Protein AF-A0A2P2JL37-F1 (afdb_monomer)

Secondary structure (DSSP, 8-state):
----PPPSEEE-SSEEEEESS--SS--SS--EEEEEETT-SS-EEEE---HHHHHHHHHHTTPEEEEEEEHHHHHHHHHHHHHHHHHHH-TTSB-TTSPBPHHHHHHHTT-EEEEEEPPPTTS---S---------------SSS---------------------------SSPPP-GGGSPPPP-

pLDDT: mean 73.96, std 23.88, range [26.61, 97.88]

InterPro domains:
  IPR004971 mRNA (guanine-N(7))-methyltransferase domain [PF03291] (13-118)
  IPR004971 mRNA (guanine-N(7))-methyltransferase domain [PS51562] (1-119)
  IPR029063 S-adenosyl-L-methionine-dependent methyltransferase superfamily [G3DSA:3.40.50.150] (4-119)
  IPR029063 S-adenosyl-L-methionine-dependent methyltransferase superfamily [SSF53335] (11-119)
  IPR039753 mRNA cap guanine-N7 methyltransferase [PTHR12189] (10-119)

Solvent-accessible surface area (backbone atoms only — not comparable to full-atom values): 12602 Å² total; per-residue (Å²): 132,84,78,68,62,50,76,42,61,51,77,59,89,57,33,36,39,36,40,86,66,78,42,74,65,87,62,79,63,85,41,50,33,34,45,28,46,68,87,51,95,61,66,44,82,44,70,59,81,42,63,74,58,50,54,53,52,38,43,75,72,60,28,43,84,73,48,73,46,48,39,49,59,54,41,69,78,41,40,82,82,42,37,75,56,51,73,68,72,48,90,82,43,46,44,101,85,64,44,66,31,71,66,49,46,58,61,37,56,78,41,60,50,72,44,68,42,73,69,60,89,82,59,70,75,78,92,77,67,79,75,76,75,84,73,81,75,85,69,91,84,70,89,84,72,76,90,82,86,80,90,82,89,85,87,89,88,82,89,88,86,82,82,91,84,80,95,75,78,99,65,70,95,70,69,86,68,67,76,92,75,58,78,80,78,83,131

Radius of gyration: 31.45 Å; Cα contacts (8 Å, |Δi|>4): 155; chains: 1; bounding box: 83×56×82 Å

Organism: Rhizophora mucronata (NCBI:txid61149)

Nearest PDB structures (foldseek):
  3bgv-assembly4_D  TM=8.287E-01  e=3.006E-05  Homo sapiens
  3bgv-assembly2_B  TM=8.044E-01  e=4.061E-05  Homo sapiens
  3bgv-assembly3_C  TM=8.211E-01  e=6.571E-05  Homo sapiens
  1ri1-assembly1_A  TM=7.469E-01  e=6.365E-03  Encephalitozoon cuniculi
  2c7s-assembly1_A  TM=5.473E-01  e=1.269E+00  Homo sapiens

Mean predicted aligned error: 17.56 Å

Foldseek 3Di:
DPQCWDPQWDDDLFKIKGWPDTDSDDDQWDGWIWIGTPPDPDTDIDIDHDVVVVCVVCVVVQWAWDDKAQQLRVCVVCQVVCQVVQVVVDPQQADPVSHGDPSNSVVSRVDIDTDIHRDDPPPPPPPPDDPPPPPPPPDDPPPPDDPDDDDDDDDDDDDDDDDDDDDDDDDDPDDDDDPVPDDDDDD

Sequence (187 aa):
MKLNIVPNCIRSESYMITFEVEEEKFPLFGKKYQLKFAHDISAETHCLVHFPSLIRLAREAGLEYVEIQNLTEFYDDNRTHFLGMLMNAGPNLVDAKGRLVPRSYDVLGLYSTFIFQKPDPDIAPPLATPLLQDETYNYDEREWLETGWREDEMNIPAEPPLGLGKISEQKGILGPGPAD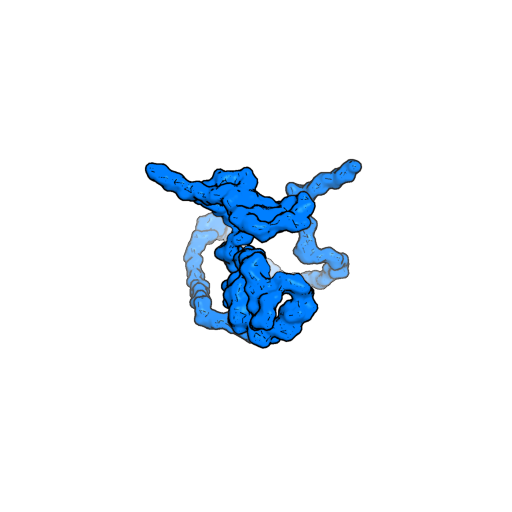LRFSEAL

Structure (mmCIF, N/CA/C/O backbone):
data_AF-A0A2P2JL37-F1
#
_entry.id   AF-A0A2P2JL37-F1
#
loop_
_atom_site.group_PDB
_atom_site.id
_atom_site.type_symbol
_atom_site.label_atom_id
_atom_site.label_alt_id
_atom_site.label_comp_id
_atom_site.label_asym_id
_atom_site.label_entity_id
_atom_site.label_seq_id
_atom_site.pdbx_PDB_ins_code
_atom_site.Cartn_x
_atom_site.Cartn_y
_atom_site.Cartn_z
_atom_site.occupancy
_atom_site.B_iso_or_equiv
_atom_site.auth_seq_id
_atom_site.auth_comp_id
_atom_site.auth_asym_id
_atom_site.auth_atom_id
_atom_site.pdbx_PDB_model_num
ATOM 1 N N . MET A 1 1 ? 25.269 -1.731 25.027 1.00 42.34 1 MET A N 1
ATOM 2 C CA . MET A 1 1 ? 23.969 -1.990 24.371 1.00 42.34 1 MET A CA 1
ATOM 3 C C . MET A 1 1 ? 24.000 -1.326 23.009 1.00 42.34 1 MET A C 1
ATOM 5 O O . MET A 1 1 ? 24.369 -0.162 22.946 1.00 42.34 1 MET A O 1
ATOM 9 N N . LYS A 1 2 ? 23.703 -2.055 21.930 1.00 48.75 2 LYS A N 1
ATOM 10 C CA . LYS A 1 2 ? 23.483 -1.445 20.613 1.00 48.75 2 LYS A CA 1
ATOM 11 C C . LYS A 1 2 ? 22.080 -0.836 20.661 1.00 48.75 2 LYS A C 1
ATOM 13 O O . LYS A 1 2 ? 21.134 -1.580 20.888 1.00 48.75 2 LYS A O 1
ATOM 18 N N . LEU A 1 3 ? 21.966 0.486 20.552 1.00 54.12 3 LEU A N 1
ATOM 19 C CA . LEU A 1 3 ? 20.668 1.140 20.388 1.00 54.12 3 LEU A CA 1
ATOM 20 C C . LEU A 1 3 ? 20.076 0.643 19.063 1.00 54.12 3 LEU A C 1
ATOM 22 O O . LEU A 1 3 ? 20.762 0.671 18.038 1.00 54.12 3 LEU A O 1
ATOM 26 N N . ASN A 1 4 ? 18.844 0.137 19.091 1.00 58.28 4 ASN A N 1
ATOM 27 C CA . ASN A 1 4 ? 18.125 -0.310 17.897 1.00 58.28 4 ASN A CA 1
ATOM 28 C C . ASN A 1 4 ? 17.585 0.922 17.160 1.00 58.28 4 ASN A C 1
ATOM 30 O O . ASN A 1 4 ? 16.391 1.194 17.173 1.00 58.28 4 ASN A O 1
ATOM 34 N N . ILE A 1 5 ? 18.489 1.711 16.582 1.00 64.25 5 ILE A N 1
ATOM 35 C CA . ILE A 1 5 ? 18.140 2.913 15.826 1.00 64.25 5 ILE A CA 1
ATOM 36 C C . ILE A 1 5 ? 17.521 2.466 14.505 1.00 64.25 5 ILE A C 1
ATOM 38 O O . ILE A 1 5 ? 18.110 1.662 13.775 1.00 64.25 5 ILE A O 1
ATOM 42 N N . VAL A 1 6 ? 16.325 2.969 14.204 1.00 63.28 6 VAL A N 1
ATOM 43 C CA . VAL A 1 6 ? 15.685 2.707 12.916 1.00 63.28 6 VAL A CA 1
ATOM 44 C C . VAL A 1 6 ? 16.472 3.452 11.834 1.00 63.28 6 VAL A C 1
ATOM 46 O O . VAL A 1 6 ? 16.719 4.648 12.005 1.00 63.28 6 VAL A O 1
ATOM 49 N N . PRO A 1 7 ? 16.886 2.793 10.733 1.00 70.88 7 PRO A N 1
ATOM 50 C CA . PRO A 1 7 ? 17.605 3.474 9.666 1.00 70.88 7 PRO A CA 1
ATOM 51 C C . PRO A 1 7 ? 16.780 4.657 9.152 1.00 70.88 7 PRO A C 1
ATOM 53 O O . PRO A 1 7 ? 15.623 4.513 8.758 1.00 70.88 7 PRO A O 1
ATOM 56 N N . ASN A 1 8 ? 17.398 5.836 9.158 1.00 84.06 8 ASN A N 1
ATOM 57 C CA . ASN A 1 8 ? 16.807 7.083 8.675 1.00 84.06 8 ASN A CA 1
ATOM 58 C C . ASN A 1 8 ? 16.521 7.090 7.172 1.00 84.06 8 ASN A C 1
ATOM 60 O O . ASN A 1 8 ? 15.794 7.957 6.695 1.00 84.06 8 ASN A O 1
ATOM 64 N N . CYS A 1 9 ? 17.095 6.151 6.426 1.00 87.75 9 CYS A N 1
ATOM 65 C CA . CYS A 1 9 ? 16.958 6.062 4.989 1.00 87.75 9 CYS A CA 1
ATOM 66 C C . CYS A 1 9 ? 16.825 4.604 4.553 1.00 87.75 9 CYS A C 1
ATOM 68 O O . CYS A 1 9 ? 17.643 3.754 4.911 1.00 87.75 9 CYS A O 1
ATOM 70 N N . ILE A 1 10 ? 15.806 4.334 3.743 1.00 91.00 10 ILE A N 1
ATOM 71 C CA . ILE A 1 10 ? 15.624 3.076 3.023 1.00 91.00 10 ILE A CA 1
ATOM 72 C C . ILE A 1 10 ? 15.805 3.392 1.545 1.00 91.00 10 ILE A C 1
ATOM 74 O O . ILE A 1 10 ? 15.124 4.259 0.995 1.00 91.00 10 ILE A O 1
ATOM 78 N N . ARG A 1 11 ? 16.732 2.691 0.895 1.00 92.12 11 ARG A N 1
ATOM 79 C CA . ARG A 1 11 ? 17.083 2.935 -0.502 1.00 92.12 11 ARG A CA 1
ATOM 80 C C . ARG A 1 11 ? 16.926 1.668 -1.324 1.00 92.12 11 ARG A C 1
ATOM 82 O O . ARG A 1 11 ? 17.508 0.642 -0.985 1.00 92.12 11 ARG A O 1
ATOM 89 N N . SER A 1 12 ? 16.207 1.799 -2.429 1.00 92.25 12 SER A N 1
ATOM 90 C CA . SER A 1 12 ? 16.139 0.825 -3.513 1.00 92.25 12 SER A CA 1
ATOM 91 C C . SER A 1 12 ? 16.622 1.475 -4.820 1.00 92.25 12 SER A C 1
ATOM 93 O O . SER A 1 12 ? 16.935 2.669 -4.872 1.00 92.25 12 SER A O 1
ATOM 95 N N . GLU A 1 13 ? 16.692 0.693 -5.892 1.00 91.94 13 GLU A N 1
ATOM 96 C CA . GLU A 1 13 ? 16.855 1.202 -7.257 1.00 91.94 13 GLU A CA 1
ATOM 97 C C . GLU A 1 13 ? 15.628 2.005 -7.711 1.00 91.94 13 GLU A C 1
ATOM 99 O O . GLU A 1 13 ? 15.739 2.920 -8.526 1.00 91.94 13 GLU A O 1
ATOM 104 N N . SER A 1 14 ? 14.448 1.668 -7.182 1.00 93.19 14 SER A N 1
ATOM 105 C CA . SER A 1 14 ? 13.171 2.246 -7.607 1.00 93.19 14 SER A CA 1
ATOM 106 C C . SER A 1 14 ? 12.800 3.523 -6.864 1.00 93.19 14 SER A C 1
ATOM 108 O O . SER A 1 14 ? 12.122 4.379 -7.436 1.00 93.19 14 SER A O 1
ATOM 110 N N . TYR A 1 15 ? 13.214 3.647 -5.603 1.00 95.56 15 TYR A N 1
ATOM 111 C CA . TYR A 1 15 ? 12.814 4.734 -4.718 1.00 95.56 15 TYR A CA 1
ATOM 112 C C . TYR A 1 15 ? 13.790 4.936 -3.553 1.00 95.56 15 TYR A C 1
ATOM 114 O O . TYR A 1 15 ? 14.635 4.091 -3.246 1.00 95.56 15 TYR A O 1
ATOM 122 N N . MET A 1 16 ? 13.630 6.062 -2.868 1.00 95.69 16 MET A N 1
ATOM 123 C CA . MET A 1 16 ? 14.301 6.395 -1.619 1.00 95.69 16 MET A CA 1
ATOM 124 C C . MET A 1 16 ? 13.269 6.920 -0.619 1.00 95.69 16 MET A C 1
ATOM 126 O O . MET A 1 16 ? 12.501 7.822 -0.950 1.00 95.69 16 MET A O 1
ATOM 130 N N . ILE A 1 17 ? 13.258 6.351 0.585 1.00 96.00 17 ILE A N 1
ATOM 131 C CA . ILE A 1 17 ? 12.449 6.800 1.721 1.00 96.00 17 ILE A CA 1
ATOM 132 C C . ILE A 1 17 ? 13.392 7.390 2.758 1.00 96.00 17 ILE A C 1
ATOM 134 O O . ILE A 1 17 ? 14.285 6.689 3.229 1.00 96.00 17 ILE A O 1
ATOM 138 N N . THR A 1 18 ? 13.171 8.643 3.142 1.00 94.62 18 THR A N 1
ATOM 139 C CA . THR A 1 18 ? 13.976 9.340 4.151 1.00 94.62 18 THR A CA 1
ATOM 140 C C . THR A 1 18 ? 13.087 9.821 5.289 1.00 94.62 18 THR A C 1
ATOM 142 O O . THR A 1 18 ? 12.139 10.570 5.066 1.00 94.62 18 THR A O 1
ATOM 145 N N . PHE A 1 19 ? 13.402 9.430 6.518 1.00 91.44 19 PHE A N 1
ATOM 146 C CA . PHE A 1 19 ? 12.743 9.929 7.721 1.00 91.44 19 PHE A CA 1
ATOM 147 C C . PHE A 1 19 ? 13.425 11.214 8.199 1.00 91.44 19 PHE A C 1
ATOM 149 O O . PHE A 1 19 ? 14.649 11.303 8.210 1.00 91.44 19 PHE A O 1
ATOM 156 N N . GLU A 1 20 ? 12.637 12.206 8.619 1.00 82.00 20 GLU A N 1
ATOM 157 C CA . GLU A 1 20 ? 13.163 13.517 9.043 1.00 82.00 20 GLU A CA 1
ATOM 158 C C . GLU A 1 20 ? 14.037 13.438 10.307 1.00 82.00 20 GLU A C 1
ATOM 160 O O . GLU A 1 20 ? 14.937 14.252 10.489 1.00 82.00 20 GLU A O 1
ATOM 165 N N . VAL A 1 21 ? 13.779 12.459 11.181 1.00 76.19 21 VAL A N 1
ATOM 166 C CA . VAL A 1 21 ? 14.448 12.306 12.482 1.00 76.19 21 VAL A CA 1
ATOM 167 C C . VAL A 1 21 ? 14.733 10.830 12.753 1.00 76.19 21 VAL A C 1
ATOM 169 O O . VAL A 1 21 ? 13.829 9.994 12.617 1.00 76.19 21 VAL A O 1
ATOM 172 N N . GLU A 1 22 ? 15.966 10.524 13.169 1.00 73.19 22 GLU A N 1
ATOM 173 C CA . GLU A 1 22 ? 16.329 9.227 13.751 1.00 73.19 22 GLU A CA 1
ATOM 174 C C . GLU A 1 22 ? 15.689 9.086 15.127 1.00 73.19 22 GLU A C 1
ATOM 176 O O . GLU A 1 22 ? 15.982 9.840 16.052 1.00 73.19 22 GLU A O 1
ATOM 181 N N . GLU A 1 23 ? 14.805 8.107 15.258 1.00 75.62 23 GLU A N 1
ATOM 182 C CA . GLU A 1 23 ? 14.139 7.783 16.512 1.00 75.62 23 GLU A CA 1
ATOM 183 C C . GLU A 1 23 ? 14.396 6.317 16.849 1.00 75.62 23 GLU A C 1
ATOM 185 O O . GLU A 1 23 ? 14.492 5.462 15.966 1.00 75.62 23 GLU A O 1
ATOM 190 N N . GLU A 1 24 ? 14.472 6.015 18.143 1.00 75.31 24 GLU A N 1
ATOM 191 C CA . GLU A 1 24 ? 14.565 4.635 18.630 1.00 75.31 24 GLU A CA 1
ATOM 192 C C . GLU A 1 24 ? 13.259 3.861 18.373 1.00 75.31 24 GLU A C 1
ATOM 194 O O . GLU A 1 24 ? 13.264 2.646 18.181 1.00 75.31 24 GLU A O 1
ATOM 199 N N . LYS A 1 25 ? 12.125 4.572 18.328 1.00 83.38 25 LYS A N 1
ATOM 200 C CA . LYS A 1 25 ? 10.809 4.022 18.000 1.00 83.38 25 LYS A CA 1
ATOM 201 C C . LYS A 1 25 ? 9.936 5.085 17.343 1.00 83.38 25 LYS A C 1
ATOM 203 O O . LYS A 1 25 ? 9.871 6.208 17.830 1.00 83.38 25 LYS A O 1
ATOM 208 N N . PHE A 1 26 ? 9.211 4.706 16.292 1.00 85.56 26 PHE A N 1
ATOM 209 C CA . PHE A 1 26 ? 8.271 5.619 15.646 1.00 85.56 26 PHE A CA 1
ATOM 210 C C . PHE A 1 26 ? 7.064 5.941 16.545 1.00 85.56 26 PHE A C 1
ATOM 212 O O . PHE A 1 26 ? 6.500 5.027 17.162 1.00 85.56 26 PHE A O 1
ATOM 219 N N . PRO A 1 27 ? 6.629 7.214 16.607 1.00 89.88 27 PRO A N 1
ATOM 220 C CA . PRO A 1 27 ? 5.397 7.592 17.277 1.00 89.88 27 PRO A CA 1
ATOM 221 C C . PRO A 1 27 ? 4.185 7.025 16.531 1.00 89.88 27 PRO A C 1
ATOM 223 O O . PRO A 1 27 ? 4.231 6.746 15.334 1.00 89.88 27 PRO A O 1
ATOM 226 N N . LEU A 1 28 ? 3.065 6.894 17.246 1.00 90.88 28 LEU A N 1
ATOM 227 C CA . LEU A 1 28 ? 1.814 6.370 16.684 1.00 90.88 28 LEU A CA 1
ATOM 228 C C . LEU A 1 28 ? 1.205 7.288 15.612 1.00 90.88 28 LEU A C 1
ATOM 230 O O . LEU A 1 28 ? 0.446 6.812 14.771 1.00 90.88 28 LEU A O 1
ATOM 234 N N . PHE A 1 29 ? 1.501 8.590 15.672 1.00 93.00 29 PHE A N 1
ATOM 235 C CA . PHE A 1 29 ? 0.949 9.621 14.796 1.00 93.00 29 PHE A CA 1
ATOM 236 C C . PHE A 1 29 ? 2.015 10.647 14.425 1.00 93.00 29 PHE A C 1
ATOM 238 O O . PHE A 1 29 ? 2.966 10.871 15.171 1.00 93.00 29 PHE A O 1
ATOM 245 N N . GLY A 1 30 ? 1.823 11.301 13.280 1.00 91.00 30 GLY A N 1
ATOM 246 C CA . GLY A 1 30 ? 2.622 12.457 12.877 1.00 91.00 30 GLY A CA 1
ATOM 247 C C . GLY A 1 30 ? 4.040 12.136 12.408 1.00 91.00 30 GLY A C 1
ATOM 248 O O . GLY A 1 30 ? 4.756 13.065 12.040 1.00 91.00 30 GLY A O 1
ATOM 249 N N . LYS A 1 31 ? 4.453 10.859 12.367 1.00 92.56 31 LYS A N 1
ATOM 250 C CA . LYS A 1 31 ? 5.746 10.500 11.783 1.00 92.56 31 LYS A CA 1
ATOM 251 C C . LYS A 1 31 ? 5.709 10.741 10.280 1.00 92.56 31 LYS A C 1
ATOM 253 O O . LYS A 1 31 ? 4.972 10.065 9.564 1.00 92.56 31 LYS A O 1
ATOM 258 N N . LYS A 1 32 ? 6.517 11.688 9.813 1.00 93.56 32 LYS A N 1
ATOM 259 C CA . LYS A 1 32 ? 6.657 12.015 8.395 1.00 93.56 32 LYS A CA 1
ATOM 260 C C . LYS A 1 32 ? 7.880 11.347 7.785 1.00 93.56 32 LYS A C 1
ATOM 262 O O . LYS A 1 32 ? 8.877 11.092 8.468 1.00 93.56 32 LYS A O 1
ATOM 267 N N . TYR A 1 33 ? 7.788 11.088 6.492 1.00 94.62 33 TYR A N 1
ATOM 268 C CA . TYR A 1 33 ? 8.900 10.660 5.661 1.00 94.62 33 TYR A CA 1
ATOM 269 C C . TYR A 1 33 ? 8.790 11.302 4.283 1.00 94.62 33 TYR A C 1
ATOM 271 O O . TYR A 1 33 ? 7.702 11.666 3.839 1.00 94.62 33 TYR A O 1
ATOM 279 N N . GLN A 1 34 ? 9.923 11.439 3.608 1.00 96.19 34 GLN A N 1
ATOM 280 C CA . GLN A 1 34 ? 9.973 11.816 2.207 1.00 96.19 34 GLN A CA 1
ATOM 281 C C . GLN A 1 34 ? 10.136 10.569 1.346 1.00 96.19 34 GLN A C 1
ATOM 283 O O . GLN A 1 34 ? 11.047 9.779 1.587 1.00 96.19 34 GLN A O 1
ATOM 288 N N . LEU A 1 35 ? 9.276 10.406 0.346 1.00 96.69 35 LEU A N 1
ATOM 289 C CA . LEU A 1 35 ? 9.361 9.365 -0.672 1.00 96.69 35 LEU A CA 1
ATOM 290 C C . LEU A 1 35 ? 9.788 9.999 -1.992 1.00 96.69 35 LEU A C 1
ATOM 292 O O . LEU A 1 35 ? 9.156 10.939 -2.466 1.00 96.69 35 LEU A O 1
ATOM 296 N N . LYS A 1 36 ? 10.853 9.483 -2.599 1.00 96.44 36 LYS A N 1
ATOM 297 C CA . LYS A 1 36 ? 11.313 9.906 -3.923 1.00 96.44 36 LYS A CA 1
ATOM 298 C C . LYS A 1 36 ? 11.452 8.697 -4.831 1.00 96.44 36 LYS A C 1
ATOM 300 O O . LYS A 1 36 ? 12.327 7.868 -4.581 1.00 96.44 36 LYS A O 1
ATOM 305 N N . PHE A 1 37 ? 10.665 8.612 -5.899 1.00 95.19 37 PHE A N 1
ATOM 306 C CA . PHE A 1 37 ? 10.898 7.606 -6.934 1.00 95.19 37 PHE A CA 1
ATOM 307 C C . PHE A 1 37 ? 12.070 8.003 -7.836 1.00 95.19 37 PHE A C 1
ATOM 309 O O . PHE A 1 37 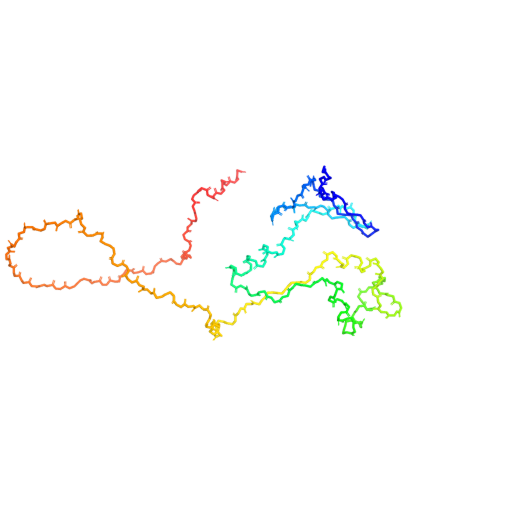? 12.392 9.178 -8.002 1.00 95.19 37 PHE A O 1
ATOM 316 N N . ALA A 1 38 ? 12.728 7.008 -8.431 1.00 90.50 38 ALA A N 1
ATOM 317 C CA . ALA A 1 38 ? 13.930 7.213 -9.242 1.00 90.50 38 ALA A CA 1
ATOM 318 C C . ALA A 1 38 ? 13.723 8.160 -10.440 1.00 90.50 38 ALA A C 1
ATOM 320 O O . ALA A 1 38 ? 14.671 8.820 -10.861 1.00 90.50 38 ALA A O 1
ATOM 321 N N . HIS A 1 39 ? 12.498 8.229 -10.969 1.00 85.69 39 HIS A N 1
ATOM 322 C CA . HIS A 1 39 ? 12.146 9.049 -12.134 1.00 85.69 39 HIS A CA 1
ATOM 323 C C . HIS A 1 39 ? 11.461 10.368 -11.772 1.00 85.69 39 HIS A C 1
ATOM 325 O O . HIS A 1 39 ? 11.164 11.158 -12.666 1.00 85.69 39 HIS A O 1
ATOM 331 N N . ASP A 1 40 ? 11.247 10.625 -10.481 1.00 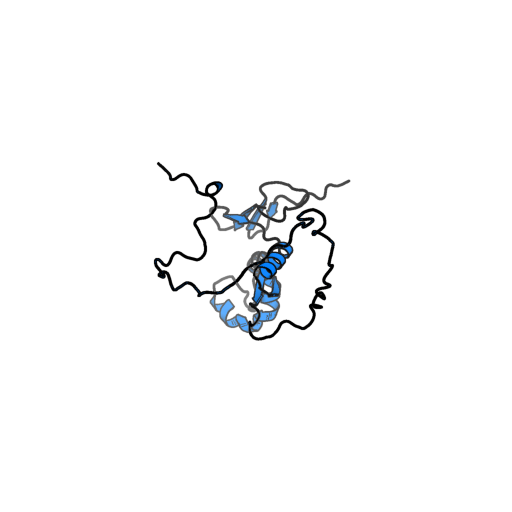90.62 40 ASP A N 1
ATOM 332 C CA . ASP A 1 40 ? 10.553 11.821 -10.023 1.00 90.62 40 ASP A CA 1
ATOM 333 C C . ASP A 1 40 ? 11.524 12.980 -9.800 1.00 90.62 40 ASP A C 1
ATOM 335 O O . ASP A 1 40 ? 12.656 12.826 -9.324 1.00 90.62 40 ASP A O 1
ATOM 339 N N . ILE A 1 41 ? 11.046 14.181 -10.124 1.00 89.12 41 ILE A N 1
ATOM 340 C CA . ILE A 1 41 ? 11.821 15.421 -10.015 1.00 89.12 41 ILE A CA 1
ATOM 341 C C . ILE A 1 41 ? 12.060 15.770 -8.539 1.00 89.12 41 ILE A C 1
ATOM 343 O O . ILE A 1 41 ? 13.169 16.148 -8.152 1.00 89.12 41 ILE A O 1
ATOM 347 N N . SER A 1 42 ? 11.038 15.603 -7.701 1.00 92.81 42 SER A N 1
ATOM 348 C CA . SER A 1 42 ? 11.043 15.972 -6.286 1.00 92.81 42 SER A CA 1
ATOM 349 C C . SER A 1 42 ? 10.580 14.821 -5.405 1.00 92.81 42 SER A C 1
ATOM 351 O O . SER A 1 42 ? 9.836 13.953 -5.844 1.00 92.81 42 SER A O 1
ATOM 353 N N . ALA A 1 43 ? 11.025 14.832 -4.151 1.00 95.06 43 ALA A N 1
ATOM 354 C CA . ALA A 1 43 ? 10.471 13.956 -3.132 1.00 95.06 43 ALA A CA 1
ATOM 355 C C . ALA A 1 43 ? 9.121 14.497 -2.642 1.00 95.06 43 ALA A C 1
ATOM 357 O O . ALA A 1 43 ? 8.925 15.713 -2.573 1.00 95.06 43 ALA A O 1
ATOM 358 N N . GLU A 1 44 ? 8.223 13.596 -2.267 1.00 96.06 44 GLU A N 1
ATOM 359 C CA . GLU A 1 44 ? 6.927 13.910 -1.677 1.00 96.06 44 GLU A CA 1
ATOM 360 C C . GLU A 1 44 ? 6.925 13.599 -0.183 1.00 96.06 44 GLU A C 1
ATOM 362 O O . GLU A 1 44 ? 7.485 12.592 0.250 1.00 96.06 44 GLU A O 1
ATOM 367 N N . THR A 1 45 ? 6.264 14.441 0.609 1.00 96.31 45 THR A N 1
ATOM 368 C CA . THR A 1 45 ? 6.129 14.226 2.053 1.00 96.31 45 THR A CA 1
ATOM 369 C C . THR A 1 45 ? 4.873 13.423 2.358 1.00 96.31 45 THR A C 1
ATOM 371 O O . THR A 1 45 ? 3.762 13.852 2.053 1.00 96.31 45 THR A O 1
ATOM 374 N N . HIS A 1 46 ? 5.057 12.300 3.043 1.00 95.62 46 HIS A N 1
ATOM 375 C CA . HIS A 1 46 ? 4.009 11.366 3.441 1.00 95.62 46 HIS A CA 1
ATOM 376 C C . HIS A 1 46 ? 4.001 11.166 4.959 1.00 95.62 46 HIS A C 1
ATOM 378 O O . HIS A 1 46 ? 4.993 11.417 5.647 1.00 95.62 46 HIS A O 1
ATOM 384 N N . CYS A 1 47 ? 2.873 10.696 5.491 1.00 94.44 47 CYS A N 1
ATOM 385 C CA . CYS A 1 47 ? 2.735 10.314 6.896 1.00 94.44 47 CYS A CA 1
ATOM 386 C C . CYS A 1 47 ? 2.732 8.791 7.026 1.00 94.44 47 CYS A C 1
ATOM 388 O O . CYS A 1 47 ? 2.045 8.096 6.278 1.00 94.44 47 CYS A O 1
ATOM 390 N N . LEU A 1 48 ? 3.475 8.267 7.998 1.00 93.81 48 LEU A N 1
ATOM 391 C CA . LEU A 1 48 ? 3.489 6.843 8.298 1.00 93.81 48 LEU A CA 1
ATOM 392 C C . LEU A 1 48 ? 2.163 6.432 8.947 1.00 93.81 48 LEU A C 1
ATOM 394 O O . LEU A 1 48 ? 1.721 7.031 9.930 1.00 93.81 48 LEU A O 1
ATOM 398 N N . VAL A 1 49 ? 1.548 5.383 8.408 1.00 95.44 49 VAL A N 1
ATOM 399 C CA . VAL A 1 49 ? 0.312 4.812 8.943 1.00 95.44 49 VAL A CA 1
ATOM 400 C C . VAL A 1 49 ? 0.659 3.706 9.932 1.00 95.44 49 VAL A C 1
ATOM 402 O O . VAL A 1 49 ? 1.272 2.703 9.578 1.00 95.44 49 VAL A O 1
ATOM 405 N N . HIS A 1 50 ? 0.235 3.867 11.183 1.00 95.50 50 HIS A N 1
ATOM 406 C CA . HIS A 1 50 ? 0.350 2.821 12.193 1.00 95.50 50 HIS A CA 1
ATOM 407 C C . HIS A 1 50 ? -0.923 1.962 12.203 1.00 95.50 50 HIS A C 1
ATOM 409 O O . HIS A 1 50 ? -1.937 2.361 12.783 1.00 95.50 50 HIS A O 1
ATOM 415 N N . PHE A 1 51 ? -0.887 0.782 11.573 1.00 96.25 51 PHE A N 1
ATOM 416 C CA . PHE A 1 51 ? -2.074 -0.072 11.402 1.00 96.25 51 PHE A CA 1
ATOM 417 C C . PHE A 1 51 ? -2.846 -0.383 12.694 1.00 96.25 51 PHE A C 1
ATOM 419 O O . PHE A 1 51 ? -4.069 -0.242 12.676 1.00 96.25 51 PHE A O 1
ATOM 426 N N . PRO A 1 52 ? -2.213 -0.705 13.841 1.00 96.19 52 PRO A N 1
ATOM 427 C CA . PRO A 1 52 ? -2.964 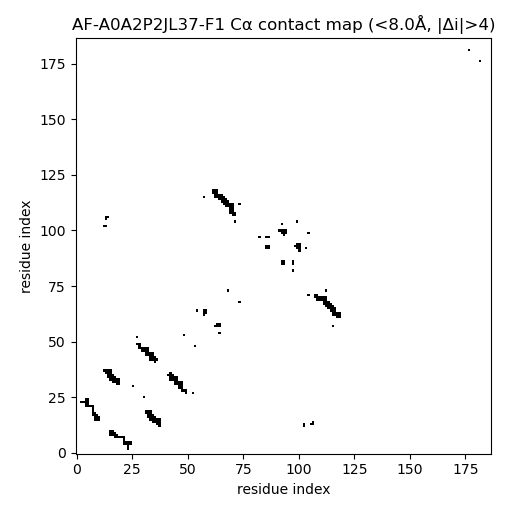-0.912 15.080 1.00 96.19 52 PRO A CA 1
ATOM 428 C C . PRO A 1 52 ? -3.768 0.324 15.513 1.00 96.19 52 PRO A C 1
ATOM 430 O O . PRO A 1 52 ? -4.887 0.195 16.013 1.00 96.19 52 PRO A O 1
ATOM 433 N N . SER A 1 53 ? -3.231 1.530 15.287 1.00 96.94 53 SER A N 1
ATOM 434 C CA . SER A 1 53 ? -3.961 2.779 15.541 1.00 96.94 53 SER A CA 1
ATOM 435 C C . SER A 1 53 ? -5.109 2.962 14.551 1.00 96.94 53 SER A C 1
ATOM 437 O O . SER A 1 53 ? -6.200 3.331 14.974 1.00 96.94 53 SER A O 1
ATOM 439 N N . LEU A 1 54 ? -4.882 2.678 13.263 1.00 97.19 54 LEU A N 1
ATOM 440 C CA . LEU A 1 54 ? -5.912 2.756 12.223 1.00 97.19 54 LEU A CA 1
ATOM 441 C C . LEU A 1 54 ? -7.100 1.837 12.543 1.00 97.19 54 LEU A C 1
ATOM 443 O O . LEU A 1 54 ? -8.237 2.294 12.534 1.00 97.19 54 LEU A O 1
ATOM 447 N N . ILE A 1 55 ? -6.839 0.575 12.899 1.00 97.56 55 ILE A N 1
ATOM 448 C CA . ILE A 1 55 ? -7.875 -0.409 13.251 1.00 97.56 55 ILE A CA 1
ATOM 449 C C . ILE A 1 55 ? -8.666 0.041 14.483 1.00 97.56 55 ILE A C 1
ATOM 451 O O . ILE A 1 55 ? -9.894 -0.040 14.505 1.00 97.56 55 ILE A O 1
ATOM 455 N N . ARG A 1 56 ? -7.977 0.533 15.522 1.00 97.69 56 ARG A N 1
ATOM 456 C CA . ARG A 1 56 ? -8.640 1.060 16.722 1.00 97.69 56 ARG A CA 1
ATOM 457 C C . ARG A 1 56 ? -9.578 2.219 16.376 1.00 97.69 56 ARG A C 1
ATOM 459 O O . ARG A 1 56 ? -10.729 2.182 16.796 1.00 97.69 56 ARG A O 1
ATOM 466 N N . LEU A 1 57 ? -9.104 3.193 15.597 1.00 97.88 57 LEU A N 1
ATOM 467 C CA . LEU A 1 57 ? -9.893 4.362 15.193 1.00 97.88 57 LEU A CA 1
ATOM 468 C C . LEU A 1 57 ? -11.073 3.986 14.286 1.00 97.88 57 LEU A C 1
ATOM 470 O O . LEU A 1 57 ? -12.160 4.527 14.448 1.00 97.88 57 LEU A O 1
ATOM 474 N N . ALA A 1 58 ? -10.889 3.037 13.364 1.00 97.44 58 ALA A N 1
ATOM 475 C CA . ALA A 1 58 ? -11.969 2.548 12.510 1.00 97.44 58 ALA A CA 1
ATOM 476 C C . ALA A 1 58 ? -13.102 1.923 13.342 1.00 97.44 58 ALA A C 1
ATOM 478 O O . ALA A 1 58 ? -14.270 2.245 13.139 1.00 97.44 58 ALA A O 1
ATOM 479 N N . ARG A 1 59 ? -12.753 1.114 14.348 1.00 96.50 59 ARG A N 1
ATOM 480 C CA . ARG A 1 59 ? -13.718 0.549 15.300 1.00 96.50 59 ARG A CA 1
ATOM 481 C C . ARG A 1 59 ? -14.428 1.613 16.133 1.00 96.50 59 ARG A C 1
ATOM 483 O O . ARG A 1 59 ? -15.629 1.504 16.342 1.00 96.50 59 ARG A O 1
ATOM 490 N N . GLU A 1 60 ? -13.715 2.641 16.589 1.00 96.94 60 GLU A N 1
ATOM 491 C CA . GLU A 1 60 ? -14.330 3.786 17.284 1.00 96.94 60 GLU A CA 1
ATOM 492 C C . GLU A 1 60 ? -15.327 4.532 16.384 1.00 96.94 60 GLU A C 1
ATOM 494 O O . GLU A 1 60 ? -16.336 5.035 16.868 1.00 96.94 60 GLU A O 1
ATOM 499 N N . ALA A 1 61 ? -15.094 4.533 15.069 1.00 96.62 61 ALA A N 1
ATOM 500 C CA . ALA A 1 61 ? -16.022 5.050 14.067 1.00 96.62 61 ALA A CA 1
ATOM 501 C C . ALA A 1 61 ? -17.135 4.054 13.664 1.00 96.62 61 ALA A C 1
ATOM 503 O O . ALA A 1 61 ? -17.906 4.340 12.748 1.00 96.62 61 ALA A O 1
ATOM 504 N N . GLY A 1 62 ? -17.234 2.895 14.325 1.00 95.38 62 GLY A N 1
ATOM 505 C CA . GLY A 1 62 ? -18.252 1.877 14.052 1.00 95.38 62 GLY A CA 1
ATOM 506 C C . GLY A 1 62 ? -17.979 1.018 12.815 1.00 95.38 62 GLY A C 1
ATOM 507 O O . GLY A 1 62 ? -18.916 0.460 12.253 1.00 95.38 62 GLY A O 1
ATOM 508 N N . LEU A 1 63 ? -16.726 0.926 12.365 1.00 97.00 63 LEU A N 1
ATOM 509 C CA . LEU A 1 63 ? -16.318 0.048 11.271 1.00 97.00 63 LEU A CA 1
ATOM 510 C C . LEU A 1 63 ? -15.665 -1.229 11.808 1.00 97.00 63 LEU A C 1
ATOM 512 O O . LEU A 1 63 ? -14.845 -1.193 12.727 1.00 97.00 63 LEU A O 1
ATOM 516 N N . GLU A 1 64 ? -15.982 -2.356 11.188 1.00 95.50 64 GLU A N 1
ATOM 517 C CA . GLU A 1 64 ? -15.359 -3.643 11.464 1.00 95.50 64 GLU A CA 1
ATOM 518 C C . GLU A 1 64 ? -14.134 -3.842 10.569 1.00 95.50 64 GLU A C 1
ATOM 520 O O . GLU A 1 64 ? -14.167 -3.579 9.367 1.00 95.50 64 GLU A O 1
ATOM 525 N N . TYR A 1 65 ? -13.028 -4.285 11.162 1.00 96.56 65 TYR A N 1
ATOM 526 C CA . TYR A 1 65 ? -11.840 -4.671 10.409 1.00 96.56 65 TYR A CA 1
ATOM 527 C C . TYR A 1 65 ? -12.106 -5.978 9.663 1.00 96.56 65 TYR A C 1
ATOM 529 O O . TYR A 1 65 ? -12.481 -6.967 10.288 1.00 96.56 65 TYR A O 1
ATOM 537 N N . VAL A 1 66 ? -11.856 -5.985 8.353 1.00 97.31 66 VAL A N 1
ATOM 538 C CA . VAL A 1 66 ? -11.952 -7.194 7.528 1.00 97.31 66 VAL A CA 1
ATOM 539 C C . VAL A 1 66 ? -10.556 -7.715 7.222 1.00 97.31 66 VAL A C 1
ATOM 541 O O . VAL A 1 66 ? -10.227 -8.852 7.548 1.00 97.31 66 VAL A O 1
ATOM 544 N N . GLU A 1 67 ? -9.721 -6.873 6.617 1.00 97.38 67 GLU A N 1
ATOM 545 C CA . GLU A 1 67 ? -8.430 -7.307 6.097 1.00 97.38 67 GLU A CA 1
ATOM 546 C C . GLU A 1 67 ? -7.465 -6.133 5.925 1.00 97.38 67 GLU A C 1
ATOM 548 O O . GLU A 1 67 ? -7.867 -5.026 5.565 1.00 97.38 67 GLU A O 1
ATOM 553 N N . ILE A 1 68 ? -6.181 -6.394 6.156 1.00 97.62 68 ILE A N 1
ATOM 554 C CA . ILE A 1 68 ? -5.053 -5.631 5.624 1.00 97.62 68 ILE A CA 1
ATOM 555 C C . ILE A 1 68 ? -4.124 -6.650 4.967 1.00 97.62 68 ILE A C 1
ATOM 557 O O . ILE A 1 68 ? -3.698 -7.591 5.636 1.00 97.62 68 ILE A O 1
ATOM 561 N N . GLN A 1 69 ? -3.788 -6.444 3.696 1.00 97.75 69 GLN A N 1
ATOM 562 C CA . GLN A 1 69 ? -2.918 -7.340 2.934 1.00 97.75 69 GLN A CA 1
ATOM 563 C C . GLN A 1 69 ? -1.868 -6.526 2.172 1.00 97.75 69 GLN A C 1
ATOM 565 O O . GLN A 1 69 ? -2.173 -5.461 1.622 1.00 97.75 69 GLN A O 1
ATOM 570 N N . ASN A 1 70 ? -0.614 -6.990 2.129 1.00 97.44 70 ASN A N 1
ATOM 571 C CA . ASN A 1 70 ? 0.392 -6.324 1.300 1.00 97.44 70 ASN A CA 1
ATOM 572 C C . ASN A 1 70 ? 0.031 -6.490 -0.185 1.00 97.44 70 ASN A C 1
ATOM 574 O O . ASN A 1 70 ? -0.443 -7.549 -0.594 1.00 97.44 70 ASN A O 1
ATOM 578 N N . LEU A 1 71 ? 0.270 -5.472 -1.021 1.00 96.56 71 LEU A N 1
ATOM 579 C CA . LEU A 1 71 ? -0.108 -5.576 -2.434 1.00 96.56 71 LEU A CA 1
ATOM 580 C C . LEU A 1 71 ? 0.661 -6.654 -3.204 1.00 96.56 71 LEU A C 1
ATOM 582 O O . LEU A 1 71 ? 0.157 -7.123 -4.222 1.00 96.56 71 LEU A O 1
ATOM 586 N N . THR A 1 72 ? 1.851 -7.053 -2.752 1.00 95.50 72 THR A N 1
ATOM 587 C CA . THR A 1 72 ? 2.583 -8.171 -3.367 1.00 95.50 72 THR A CA 1
ATOM 588 C C . THR A 1 72 ? 1.880 -9.508 -3.134 1.00 95.50 72 THR A C 1
ATOM 590 O O . THR A 1 72 ? 1.693 -10.262 -4.084 1.00 95.50 72 THR A O 1
ATOM 593 N N . GLU A 1 73 ? 1.397 -9.744 -1.912 1.00 96.06 73 GLU A N 1
ATOM 594 C CA . GLU A 1 73 ? 0.589 -10.916 -1.550 1.00 96.06 73 GLU A CA 1
ATOM 595 C C . GLU A 1 73 ? -0.744 -10.906 -2.311 1.00 96.06 73 GLU A C 1
ATOM 597 O O . GLU A 1 73 ? -1.071 -11.871 -3.000 1.00 96.06 73 GLU A O 1
ATOM 602 N N . PHE A 1 74 ? -1.451 -9.768 -2.302 1.00 95.69 74 PHE A N 1
ATOM 603 C CA . PHE A 1 74 ? -2.693 -9.592 -3.061 1.00 95.69 74 PHE A CA 1
ATOM 604 C C . PHE A 1 74 ? -2.501 -9.878 -4.556 1.00 95.69 74 PHE A C 1
ATOM 606 O O . PHE A 1 74 ? -3.341 -10.514 -5.201 1.00 95.69 74 PHE A O 1
ATOM 613 N N . TYR A 1 75 ? -1.398 -9.391 -5.129 1.00 93.56 75 TYR A N 1
ATOM 614 C CA . TYR A 1 75 ? -1.057 -9.636 -6.521 1.00 93.56 75 TYR A CA 1
ATOM 615 C C . TYR A 1 75 ? -0.827 -11.125 -6.781 1.00 93.56 75 TYR A C 1
ATOM 617 O O . TYR A 1 75 ? -1.385 -11.648 -7.746 1.00 93.56 75 TYR A O 1
ATOM 625 N N . ASP A 1 76 ? -0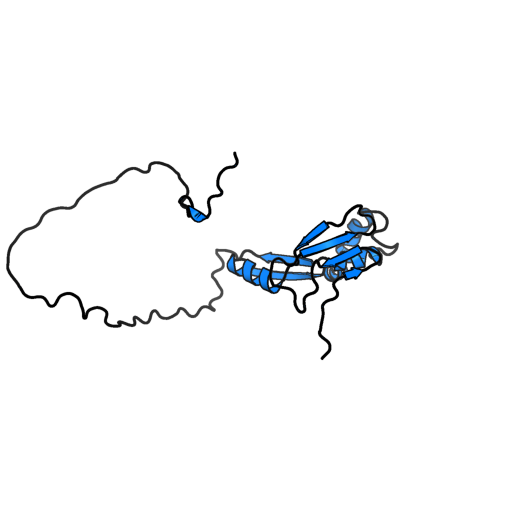.045 -11.811 -5.949 1.00 93.38 76 ASP A N 1
ATOM 626 C CA . ASP A 1 76 ? 0.262 -13.227 -6.149 1.00 93.38 76 ASP A CA 1
ATOM 627 C C . ASP A 1 76 ? -0.996 -14.104 -6.072 1.00 93.38 76 ASP A C 1
ATOM 629 O O . ASP A 1 76 ? -1.170 -14.983 -6.928 1.00 93.38 76 ASP A O 1
ATOM 633 N N . ASP A 1 77 ? -1.904 -13.797 -5.141 1.00 94.81 77 ASP A N 1
ATOM 634 C CA . ASP A 1 77 ? -3.187 -14.490 -4.974 1.00 94.81 77 ASP A CA 1
ATOM 635 C C . ASP A 1 77 ? -4.123 -14.288 -6.175 1.00 94.81 77 ASP A C 1
ATOM 637 O O . ASP A 1 77 ? -4.848 -15.202 -6.577 1.00 94.81 77 ASP A O 1
ATOM 641 N N . ASN A 1 78 ? -4.091 -13.104 -6.797 1.00 92.69 78 ASN A N 1
ATOM 642 C CA . ASN A 1 78 ? -5.059 -12.715 -7.824 1.00 92.69 78 ASN A CA 1
ATOM 643 C C . ASN A 1 78 ? -4.481 -12.593 -9.242 1.00 92.69 78 ASN A C 1
ATOM 645 O O . ASN A 1 78 ? -5.198 -12.213 -10.177 1.00 92.69 78 ASN A O 1
ATOM 649 N N . ARG A 1 79 ? -3.199 -12.916 -9.453 1.00 89.44 79 ARG A N 1
ATOM 650 C CA . ARG A 1 79 ? -2.505 -12.627 -10.722 1.00 89.44 79 ARG A CA 1
ATOM 651 C C . ARG A 1 79 ? -3.222 -13.195 -11.943 1.00 89.44 79 ARG A C 1
ATOM 653 O O . ARG A 1 79 ? -3.218 -12.584 -13.004 1.00 89.44 79 ARG A O 1
ATOM 660 N N . THR A 1 80 ? -3.821 -14.378 -11.816 1.00 90.50 80 THR A N 1
ATOM 661 C CA . THR A 1 80 ? -4.495 -15.079 -12.917 1.00 90.50 80 THR A CA 1
ATOM 662 C C . THR A 1 80 ? -5.778 -14.367 -13.326 1.00 90.50 80 THR A C 1
ATOM 664 O O . THR A 1 80 ? -6.088 -14.318 -14.514 1.00 90.50 80 THR A O 1
ATOM 667 N N . HIS A 1 81 ? -6.478 -13.763 -12.365 1.00 91.12 81 HIS A N 1
ATOM 668 C CA . HIS A 1 81 ? -7.690 -12.983 -12.594 1.00 91.12 81 HIS A CA 1
ATOM 669 C C . HIS A 1 81 ? -7.387 -11.655 -13.295 1.00 91.12 81 HIS A C 1
ATOM 671 O O . HIS A 1 81 ? -8.153 -11.223 -14.156 1.00 91.12 81 HIS A O 1
ATOM 677 N N . PHE A 1 82 ? -6.245 -11.034 -12.981 1.00 87.31 82 PHE A N 1
ATOM 678 C CA . PHE A 1 82 ? -5.870 -9.721 -13.516 1.00 87.31 82 PHE A CA 1
ATOM 679 C C . PHE A 1 82 ? -4.856 -9.756 -14.664 1.00 87.31 82 PHE A C 1
ATOM 681 O O . PHE A 1 82 ? -4.560 -8.706 -15.233 1.00 87.31 82 PHE A O 1
ATOM 688 N N . LEU A 1 83 ? -4.353 -10.931 -15.059 1.00 88.06 83 LEU A N 1
ATOM 689 C CA . LEU A 1 83 ? -3.295 -11.071 -16.068 1.00 88.06 83 LEU A CA 1
ATOM 690 C C . LEU A 1 83 ? -3.610 -10.314 -17.366 1.00 88.06 83 LEU A C 1
ATOM 692 O O . LEU A 1 83 ? -2.781 -9.549 -17.855 1.00 88.06 83 LEU A O 1
ATOM 696 N N . GLY A 1 84 ? -4.821 -10.492 -17.901 1.00 87.12 84 GLY A N 1
ATOM 697 C CA . GLY A 1 84 ? -5.240 -9.819 -19.132 1.00 87.12 84 GLY A CA 1
ATOM 698 C C . GLY A 1 84 ? -5.272 -8.294 -18.999 1.00 87.12 84 GLY A C 1
ATOM 699 O O . GLY A 1 84 ? -4.943 -7.587 -19.944 1.00 87.12 84 GLY A O 1
ATOM 700 N N . MET A 1 85 ? -5.613 -7.774 -17.820 1.00 88.94 85 MET A N 1
ATOM 701 C CA . MET A 1 85 ? -5.602 -6.336 -17.551 1.00 88.94 85 MET A CA 1
ATOM 702 C C . MET A 1 85 ? -4.168 -5.812 -17.415 1.00 88.94 85 MET A C 1
ATOM 704 O O . MET A 1 85 ? -3.820 -4.813 -18.038 1.00 88.94 85 MET A O 1
ATOM 708 N N . LEU A 1 86 ? -3.316 -6.515 -16.665 1.00 88.12 86 LEU A N 1
ATOM 709 C CA . LEU A 1 86 ? -1.925 -6.122 -16.414 1.00 88.12 86 LEU A CA 1
ATOM 710 C C . LEU A 1 86 ? -1.074 -6.108 -17.685 1.00 88.12 86 LEU A C 1
ATOM 712 O O . LEU A 1 86 ? -0.273 -5.195 -17.868 1.00 88.12 86 LEU A O 1
ATOM 716 N N . MET A 1 87 ? -1.283 -7.069 -18.589 1.00 85.75 87 MET A N 1
ATOM 717 C CA . MET A 1 87 ? -0.600 -7.096 -19.889 1.00 85.75 87 MET A CA 1
ATOM 718 C C . MET A 1 87 ? -0.943 -5.873 -20.759 1.00 85.75 87 MET A C 1
ATOM 720 O O . MET A 1 87 ? -0.148 -5.496 -21.616 1.00 85.75 87 MET A O 1
ATOM 724 N N . ASN A 1 88 ? -2.096 -5.236 -20.521 1.00 86.75 88 ASN A N 1
ATOM 725 C CA . ASN A 1 88 ? -2.564 -4.058 -21.254 1.00 86.75 88 ASN A CA 1
ATOM 726 C C . ASN A 1 88 ? -2.318 -2.728 -20.514 1.00 86.75 88 ASN A C 1
ATOM 728 O O . ASN A 1 88 ? -2.477 -1.667 -21.113 1.00 86.75 88 ASN A O 1
ATOM 732 N N . ALA A 1 89 ? -1.947 -2.759 -19.228 1.00 83.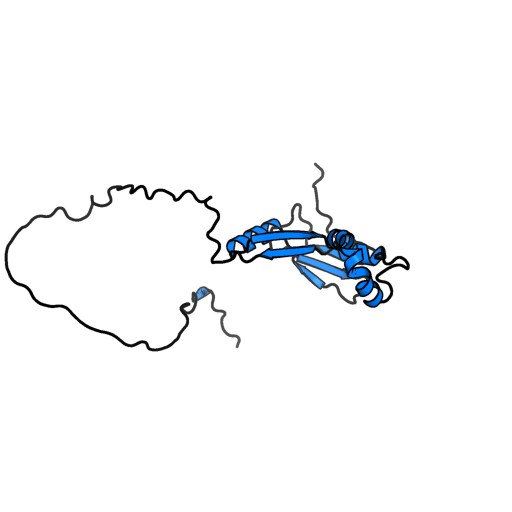19 89 ALA A N 1
ATOM 733 C CA . ALA A 1 89 ? -1.858 -1.569 -18.376 1.00 83.19 89 ALA A CA 1
ATOM 734 C C . ALA A 1 89 ? -0.653 -0.669 -18.696 1.00 83.19 89 ALA A C 1
ATOM 736 O O . ALA A 1 89 ? -0.692 0.535 -18.451 1.00 83.19 89 ALA A O 1
ATOM 737 N N . GLY A 1 90 ? 0.417 -1.230 -19.258 1.00 74.00 90 GLY A N 1
ATOM 738 C CA . GLY A 1 90 ? 1.553 -0.440 -19.709 1.00 74.00 90 GLY A CA 1
ATOM 739 C C . GLY A 1 90 ? 2.792 -1.274 -20.019 1.00 74.00 90 GLY A C 1
ATOM 740 O O . GLY A 1 90 ? 2.945 -2.394 -19.522 1.00 74.00 90 GLY A O 1
ATOM 741 N N . PRO A 1 91 ? 3.709 -0.730 -20.835 1.00 74.81 91 PRO A N 1
ATOM 742 C CA . PRO A 1 91 ? 4.978 -1.384 -21.102 1.00 74.81 91 PRO A CA 1
ATOM 743 C C . PRO A 1 91 ? 5.815 -1.466 -19.815 1.00 74.81 91 PRO A C 1
ATOM 745 O O . PRO A 1 91 ? 5.828 -0.538 -19.009 1.00 74.81 91 PRO A O 1
ATOM 748 N N . ASN A 1 92 ? 6.567 -2.558 -19.657 1.00 83.06 92 ASN A N 1
ATOM 749 C CA . ASN A 1 92 ? 7.526 -2.795 -18.565 1.00 83.06 92 ASN A CA 1
ATOM 750 C C . ASN A 1 92 ? 6.940 -3.074 -17.170 1.00 83.06 92 ASN A C 1
ATOM 752 O O . ASN A 1 92 ? 7.706 -3.108 -16.211 1.00 83.06 92 ASN A O 1
ATOM 756 N N . LEU A 1 93 ? 5.629 -3.295 -17.034 1.00 87.38 93 LEU A N 1
ATOM 757 C CA . LEU A 1 93 ? 5.040 -3.721 -15.758 1.00 87.38 93 LEU A CA 1
ATOM 758 C C . LEU A 1 93 ? 5.254 -5.222 -15.505 1.00 87.38 93 LEU A C 1
ATOM 760 O O . LEU A 1 93 ? 5.585 -5.640 -14.397 1.00 87.38 93 LEU A O 1
ATOM 764 N N . VAL A 1 94 ? 5.085 -6.028 -16.555 1.00 89.88 94 VAL A N 1
ATOM 765 C CA . VAL A 1 94 ? 5.109 -7.494 -16.518 1.00 89.88 94 VAL A CA 1
ATOM 766 C C . VAL A 1 94 ? 6.080 -8.070 -17.556 1.00 89.88 94 VAL A C 1
ATOM 768 O O . VAL A 1 94 ? 6.305 -7.475 -18.610 1.00 89.88 94 VAL A O 1
ATOM 771 N N . ASP A 1 95 ? 6.672 -9.225 -17.251 1.00 89.69 95 ASP A N 1
ATOM 772 C CA . ASP A 1 95 ? 7.532 -10.001 -18.145 1.00 89.69 95 ASP A CA 1
ATOM 773 C C . ASP A 1 95 ? 6.714 -10.737 -19.228 1.00 89.69 95 ASP A C 1
ATOM 775 O O . ASP A 1 95 ? 5.482 -10.753 -19.218 1.00 89.69 95 ASP A O 1
ATOM 779 N N . ALA A 1 96 ? 7.397 -11.399 -20.169 1.00 86.12 96 ALA A N 1
ATOM 780 C CA . ALA A 1 96 ? 6.750 -12.169 -21.240 1.00 86.12 96 ALA A CA 1
ATOM 781 C C . ALA A 1 96 ? 5.874 -13.337 -20.735 1.00 86.12 96 ALA A C 1
ATOM 783 O O . ALA A 1 96 ? 5.121 -13.922 -21.512 1.00 86.12 96 ALA A O 1
ATOM 784 N N . LYS A 1 97 ? 5.982 -13.702 -19.452 1.00 86.69 97 LYS A N 1
ATOM 785 C CA . LYS A 1 97 ? 5.165 -14.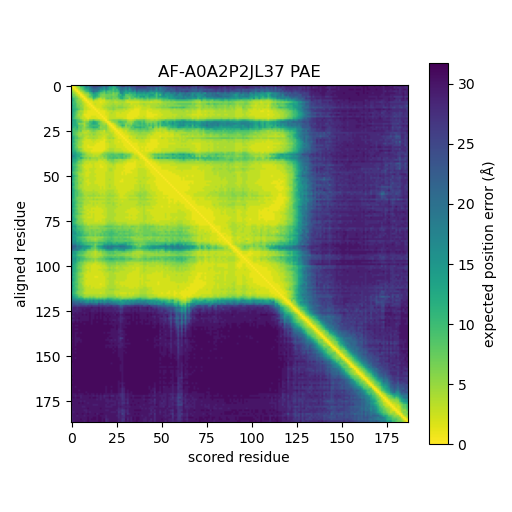726 -18.789 1.00 86.69 97 LYS A CA 1
ATOM 786 C C . LYS A 1 97 ? 4.031 -14.112 -17.962 1.00 86.69 97 LYS A C 1
ATOM 788 O O . LYS A 1 97 ? 3.338 -14.850 -17.265 1.00 86.69 97 LYS A O 1
ATOM 793 N N . GLY A 1 98 ? 3.850 -12.792 -18.011 1.00 85.88 98 GLY A N 1
ATOM 794 C CA . GLY A 1 98 ? 2.805 -12.098 -17.272 1.00 85.88 98 GLY A CA 1
ATOM 795 C C . GLY A 1 98 ? 3.116 -11.835 -15.805 1.00 85.88 98 GLY A C 1
ATOM 796 O O . GLY A 1 98 ? 2.198 -11.515 -15.056 1.00 85.88 98 GLY A O 1
ATOM 797 N N . ARG A 1 99 ? 4.370 -11.993 -15.366 1.00 89.50 99 ARG A N 1
ATOM 798 C CA . ARG A 1 99 ? 4.763 -11.753 -13.969 1.00 89.50 99 ARG A CA 1
ATOM 799 C C . ARG A 1 99 ? 5.326 -10.355 -13.808 1.00 89.50 99 ARG A C 1
ATOM 801 O O . ARG A 1 99 ? 6.078 -9.926 -14.675 1.00 89.50 99 ARG A O 1
ATOM 808 N N . LEU A 1 100 ? 5.036 -9.678 -12.700 1.00 92.06 100 LEU A N 1
ATOM 809 C CA . LEU A 1 100 ? 5.649 -8.381 -12.411 1.00 92.06 100 LEU A CA 1
ATOM 810 C C . LEU A 1 100 ? 7.172 -8.443 -12.525 1.00 92.06 100 LEU A C 1
ATOM 812 O O . LEU A 1 100 ? 7.817 -9.371 -12.028 1.00 92.06 100 LEU A O 1
ATOM 816 N N . VAL A 1 101 ? 7.748 -7.441 -13.186 1.00 92.69 101 VAL A N 1
ATOM 817 C CA . VAL A 1 101 ? 9.204 -7.287 -13.206 1.00 92.69 101 VAL A CA 1
ATOM 818 C C . VAL A 1 101 ? 9.699 -6.905 -11.801 1.00 92.69 101 VAL A C 1
ATOM 8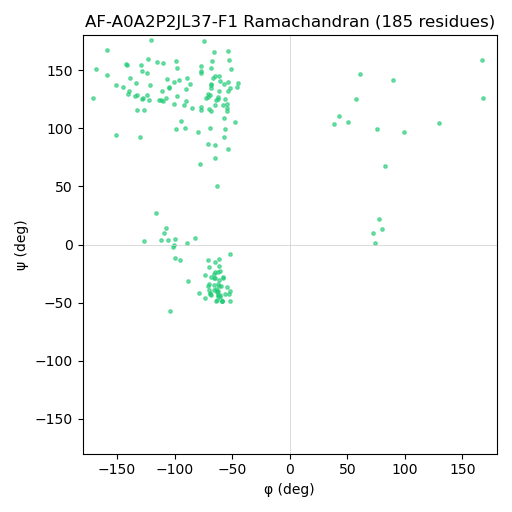20 O O . VAL A 1 101 ? 8.956 -6.251 -11.063 1.00 92.69 101 VAL A O 1
ATOM 823 N N . PRO A 1 102 ? 10.947 -7.244 -11.415 1.00 93.25 102 PRO A N 1
ATOM 824 C CA . PRO A 1 102 ? 11.440 -7.025 -10.049 1.00 93.25 102 PRO A CA 1
ATOM 825 C C . PRO A 1 102 ? 11.257 -5.591 -9.543 1.00 93.25 102 PRO A C 1
ATOM 827 O O . PRO A 1 102 ? 10.833 -5.381 -8.413 1.00 93.25 102 PRO A O 1
ATOM 830 N N . ARG A 1 103 ? 11.491 -4.605 -10.415 1.00 92.50 103 ARG A N 1
ATOM 831 C CA . ARG A 1 103 ? 11.312 -3.182 -10.109 1.00 92.50 103 ARG A CA 1
ATOM 832 C C . ARG A 1 103 ? 9.869 -2.837 -9.726 1.00 92.50 103 ARG A C 1
ATOM 834 O O . ARG A 1 103 ? 9.637 -2.096 -8.779 1.00 92.50 103 ARG A O 1
ATOM 841 N N . SER A 1 104 ? 8.903 -3.355 -10.480 1.00 92.12 104 SER A N 1
ATOM 842 C CA . SER A 1 104 ? 7.483 -3.124 -10.222 1.00 92.12 104 SER A CA 1
ATOM 843 C C . SER A 1 104 ? 7.034 -3.836 -8.955 1.00 92.12 104 SER A C 1
ATOM 845 O O . SER A 1 104 ? 6.284 -3.254 -8.184 1.00 92.12 104 SER A O 1
ATOM 847 N N . TYR A 1 105 ? 7.527 -5.054 -8.722 1.00 93.38 105 TYR A N 1
ATOM 848 C CA . TYR A 1 105 ? 7.234 -5.824 -7.515 1.00 93.38 105 TYR A CA 1
ATOM 849 C C . TYR A 1 105 ? 7.746 -5.124 -6.245 1.00 93.38 105 TYR A C 1
ATOM 851 O O . TYR A 1 105 ? 7.016 -5.013 -5.265 1.00 93.38 105 TYR A O 1
ATOM 859 N N . ASP A 1 106 ? 8.967 -4.586 -6.292 1.00 93.75 106 ASP A N 1
ATOM 860 C CA . ASP A 1 106 ? 9.580 -3.811 -5.205 1.00 93.75 106 ASP A CA 1
ATOM 861 C C . ASP A 1 106 ? 8.752 -2.569 -4.836 1.00 93.75 106 ASP A C 1
ATOM 863 O O . ASP A 1 106 ? 8.408 -2.366 -3.674 1.00 93.75 106 ASP A O 1
ATOM 867 N N . VAL A 1 107 ? 8.337 -1.779 -5.834 1.00 94.25 107 VAL A N 1
ATOM 868 C CA . VAL A 1 107 ? 7.446 -0.625 -5.611 1.00 94.25 107 VAL A CA 1
ATOM 869 C C . VAL A 1 107 ? 6.097 -1.062 -5.044 1.00 94.25 107 VAL A C 1
ATOM 871 O O . VAL A 1 107 ? 5.562 -0.397 -4.160 1.00 94.25 107 VAL A O 1
ATOM 874 N N . LEU A 1 108 ? 5.547 -2.177 -5.528 1.00 94.19 108 LEU A N 1
ATOM 875 C CA . LEU A 1 108 ? 4.261 -2.689 -5.062 1.00 94.19 108 LEU A CA 1
ATOM 876 C C . LEU A 1 108 ? 4.298 -3.046 -3.569 1.00 94.19 108 LEU A C 1
ATOM 878 O O . LEU A 1 108 ? 3.328 -2.797 -2.856 1.00 94.19 108 LEU A O 1
ATOM 882 N N . GLY A 1 109 ? 5.437 -3.550 -3.087 1.00 95.62 109 GLY A N 1
ATOM 883 C CA . GLY A 1 109 ? 5.652 -3.916 -1.686 1.00 95.62 109 GLY A CA 1
ATOM 884 C C . GLY A 1 109 ? 5.530 -2.758 -0.692 1.00 95.62 109 GLY A C 1
ATOM 885 O O . GLY A 1 109 ? 5.296 -3.009 0.490 1.00 95.62 109 GLY A O 1
ATOM 886 N N . LEU A 1 110 ? 5.625 -1.502 -1.149 1.00 95.94 110 LEU A N 1
ATOM 887 C CA . LEU A 1 110 ? 5.422 -0.316 -0.306 1.00 95.94 110 LEU A CA 1
ATOM 888 C C . LEU A 1 110 ? 3.969 -0.112 0.132 1.00 95.94 110 LEU A C 1
ATOM 890 O O . LEU A 1 110 ? 3.713 0.629 1.082 1.00 95.94 110 LEU A O 1
ATOM 894 N N . TYR A 1 111 ? 3.024 -0.733 -0.565 1.00 97.38 111 TYR A N 1
ATOM 895 C CA . TYR A 1 111 ? 1.604 -0.468 -0.406 1.00 97.38 111 TYR A CA 1
ATOM 896 C C . TYR A 1 111 ? 0.864 -1.689 0.138 1.00 97.38 111 TYR A C 1
ATOM 898 O O . TYR A 1 111 ? 1.286 -2.840 0.019 1.00 97.38 111 TYR A O 1
ATOM 906 N N . SER A 1 112 ? -0.280 -1.433 0.759 1.00 97.88 112 SER A N 1
ATOM 907 C CA . SER A 1 112 ? -1.165 -2.469 1.283 1.00 97.88 112 SER A CA 1
ATOM 908 C C . SER A 1 112 ? -2.611 -2.098 0.996 1.00 97.88 112 SER A C 1
ATOM 910 O O . SER A 1 112 ? -2.974 -0.919 1.052 1.00 97.88 112 SER A O 1
ATOM 912 N N . THR A 1 113 ? -3.431 -3.097 0.686 1.00 97.19 113 THR A N 1
ATOM 913 C CA . THR A 1 113 ? -4.887 -2.960 0.707 1.00 97.19 113 THR A CA 1
ATOM 914 C C . THR A 1 113 ? -5.357 -3.000 2.152 1.00 97.19 113 THR A C 1
ATOM 916 O O . THR A 1 113 ? -4.742 -3.633 3.011 1.00 97.19 113 THR A O 1
ATOM 919 N N . PHE A 1 114 ? -6.447 -2.298 2.436 1.00 97.00 114 PHE A N 1
ATOM 920 C CA . PHE A 1 114 ? -7.126 -2.399 3.715 1.00 97.00 114 PHE A CA 1
ATOM 921 C C . PHE A 1 114 ? -8.625 -2.258 3.501 1.00 97.00 114 PHE A C 1
ATOM 923 O O . PHE A 1 114 ? -9.079 -1.397 2.744 1.00 97.00 114 PHE A O 1
ATOM 930 N N . ILE A 1 115 ? -9.385 -3.125 4.153 1.00 97.75 115 ILE A N 1
ATOM 931 C CA . ILE A 1 115 ? -10.829 -3.221 4.005 1.00 97.75 115 ILE A CA 1
ATOM 932 C C . ILE A 1 115 ? -11.444 -3.146 5.395 1.00 97.75 115 ILE A C 1
ATOM 934 O O . ILE A 1 115 ? -11.105 -3.907 6.304 1.00 97.75 115 ILE A O 1
ATOM 938 N N . PHE A 1 116 ? -12.372 -2.208 5.530 1.00 97.69 116 PHE A N 1
ATOM 939 C CA . PHE A 1 116 ? -13.236 -2.079 6.686 1.00 97.69 116 PHE A CA 1
ATOM 940 C C . PHE A 1 116 ? -14.682 -2.184 6.220 1.00 97.69 116 PHE A C 1
ATOM 942 O O . PHE A 1 116 ? -15.054 -1.602 5.198 1.00 97.69 116 PHE A O 1
ATOM 949 N N . GLN A 1 117 ? -15.494 -2.916 6.967 1.00 96.81 117 GLN A N 1
ATOM 950 C CA . GLN A 1 117 ? -16.903 -3.109 6.676 1.00 96.81 117 GLN A CA 1
ATOM 951 C C . GLN A 1 117 ? -17.737 -2.276 7.637 1.00 96.81 117 GLN A C 1
ATOM 953 O O . GLN A 1 117 ? -17.506 -2.263 8.843 1.00 96.81 117 GLN A O 1
ATOM 958 N N . LYS A 1 118 ? -18.740 -1.582 7.103 1.00 95.62 118 LYS A N 1
ATOM 959 C CA . LYS A 1 118 ? -19.795 -1.029 7.943 1.00 95.62 118 LYS A CA 1
ATOM 960 C C . LYS A 1 118 ? -20.738 -2.181 8.316 1.00 95.62 118 LYS A C 1
ATOM 962 O O . LYS A 1 118 ? -21.300 -2.771 7.390 1.00 95.62 118 LYS A O 1
ATOM 967 N N . PRO A 1 119 ? -20.898 -2.517 9.607 1.00 90.06 119 PRO A N 1
ATOM 968 C CA . PRO A 1 119 ? -21.821 -3.561 10.020 1.00 90.06 119 PRO A CA 1
ATOM 969 C C . PRO A 1 119 ? -23.248 -3.182 9.615 1.00 90.06 119 PRO A C 1
ATOM 971 O O . PRO A 1 119 ? -23.615 -2.001 9.590 1.00 90.06 119 PRO A O 1
ATOM 974 N N . ASP A 1 120 ? -24.029 -4.195 9.253 1.00 82.38 120 ASP A N 1
ATOM 975 C CA . ASP A 1 120 ? -25.438 -4.025 8.922 1.00 82.38 120 ASP A CA 1
ATOM 976 C C . ASP A 1 120 ? -26.189 -3.553 10.182 1.00 82.38 120 ASP A C 1
ATOM 978 O O . ASP A 1 120 ? -26.090 -4.217 11.217 1.00 82.38 120 ASP A O 1
ATOM 982 N N . PRO A 1 121 ? -26.906 -2.413 10.138 1.00 71.31 121 PRO A N 1
ATOM 983 C CA . PRO A 1 121 ? -27.657 -1.916 11.289 1.00 71.31 121 PRO A CA 1
ATOM 984 C C . PRO A 1 121 ? -28.752 -2.881 11.769 1.00 71.31 121 PRO A C 1
ATOM 986 O O . PRO A 1 121 ? -29.141 -2.797 12.935 1.00 71.31 121 PRO A O 1
ATOM 989 N N . ASP A 1 122 ? -29.234 -3.778 10.902 1.00 70.56 122 ASP A N 1
ATOM 990 C CA . ASP A 1 122 ? -30.332 -4.703 11.198 1.00 70.56 122 ASP A CA 1
ATOM 991 C C . ASP A 1 122 ? -29.839 -6.086 11.665 1.00 70.56 122 ASP A C 1
ATOM 993 O O . ASP A 1 122 ? -30.608 -6.876 12.225 1.00 70.56 122 ASP A O 1
ATOM 997 N N . ILE A 1 123 ? -28.545 -6.384 11.497 1.00 65.12 123 ILE A N 1
ATOM 998 C CA . ILE A 1 123 ? -27.914 -7.550 12.119 1.00 65.12 123 ILE A CA 1
ATOM 999 C C . ILE A 1 123 ? -27.619 -7.162 13.568 1.00 65.12 123 ILE A C 1
ATOM 1001 O O . ILE A 1 123 ? -26.626 -6.498 13.864 1.00 65.12 123 ILE A O 1
ATOM 1005 N N . ALA A 1 124 ? -28.516 -7.553 14.478 1.00 55.94 124 ALA A N 1
ATOM 1006 C CA . ALA A 1 124 ? -28.329 -7.375 15.916 1.00 55.94 124 ALA A CA 1
ATOM 1007 C C . ALA A 1 124 ? -26.896 -7.782 16.326 1.00 55.94 124 ALA A C 1
ATOM 1009 O O . ALA A 1 124 ? -26.402 -8.803 15.830 1.00 55.94 124 ALA A O 1
ATOM 1010 N N . PRO A 1 125 ? -26.221 -7.032 17.222 1.00 56.66 125 PRO A N 1
ATOM 1011 C CA . PRO A 1 125 ? -24.862 -7.369 17.627 1.00 56.66 125 PRO A CA 1
ATOM 1012 C C . PRO A 1 125 ? -24.823 -8.821 18.122 1.00 56.66 125 PRO A C 1
ATOM 1014 O O . PRO A 1 125 ? -25.755 -9.231 18.827 1.00 56.66 125 PRO A O 1
ATOM 1017 N N . PRO A 1 126 ? -23.782 -9.615 17.804 1.00 54.41 126 PRO A N 1
ATOM 1018 C CA . PRO A 1 126 ? -23.631 -10.918 18.433 1.00 54.41 126 PRO A CA 1
ATOM 1019 C C . PRO A 1 126 ? -23.676 -10.721 19.955 1.00 54.41 126 PRO A C 1
ATOM 1021 O O . PRO A 1 126 ? -23.036 -9.811 20.479 1.00 54.41 126 PRO A O 1
ATOM 1024 N N . LEU A 1 127 ? -24.483 -11.544 20.634 1.00 53.06 127 LEU A N 1
ATOM 1025 C CA . LEU A 1 127 ? -24.850 -11.509 22.063 1.00 53.06 127 LEU A CA 1
ATOM 1026 C C . LEU A 1 127 ? -23.653 -11.719 23.023 1.00 53.06 127 LEU A C 1
ATOM 1028 O O . LEU A 1 127 ? -23.698 -12.563 23.914 1.00 53.06 127 LEU A O 1
ATOM 1032 N N . ALA A 1 128 ? -22.561 -10.982 22.845 1.00 49.81 128 ALA A N 1
ATOM 1033 C CA . ALA A 1 128 ? -21.353 -11.056 23.661 1.00 49.81 128 ALA A CA 1
ATOM 1034 C C . ALA A 1 128 ? -21.159 -9.827 24.560 1.00 49.81 128 ALA A C 1
ATOM 1036 O O . ALA A 1 128 ? -20.110 -9.692 25.185 1.00 49.81 128 ALA A O 1
ATOM 1037 N N . THR A 1 129 ? -22.158 -8.951 24.673 1.00 47.31 129 THR A N 1
ATOM 1038 C CA . THR A 1 129 ? -22.203 -7.968 25.756 1.00 47.31 129 THR A CA 1
ATOM 1039 C C . THR A 1 129 ? -23.051 -8.573 26.871 1.00 47.31 129 THR A C 1
ATOM 1041 O O . THR A 1 129 ? -24.272 -8.651 26.711 1.00 47.31 129 THR A O 1
ATOM 1044 N N . PRO A 1 130 ? -22.470 -9.022 28.001 1.00 46.78 130 PRO A N 1
ATOM 1045 C CA . PRO A 1 130 ? -23.271 -9.165 29.200 1.00 46.78 130 PRO A CA 1
ATOM 1046 C C . PRO A 1 130 ? -23.841 -7.776 29.470 1.00 46.78 130 PRO A C 1
ATOM 1048 O O . PRO A 1 130 ? -23.089 -6.809 29.605 1.00 46.78 130 PRO A O 1
ATOM 1051 N N . LEU A 1 131 ? -25.167 -7.663 29.485 1.00 49.56 131 LEU A N 1
ATOM 1052 C CA . LEU A 1 131 ? -25.814 -6.498 30.059 1.00 49.56 131 LEU A CA 1
ATOM 1053 C C . LEU A 1 131 ? -25.266 -6.383 31.480 1.00 49.56 131 LEU A C 1
ATOM 1055 O O . LEU A 1 131 ? -25.430 -7.312 32.275 1.00 49.56 131 LEU A O 1
ATOM 1059 N N . LEU A 1 132 ? -24.567 -5.286 31.778 1.00 50.19 132 LEU A N 1
ATOM 1060 C CA . LEU A 1 132 ? -24.333 -4.918 33.163 1.00 50.19 132 LEU A CA 1
ATOM 1061 C C . LEU A 1 132 ? -25.720 -4.856 33.794 1.00 50.19 132 LEU A C 1
ATOM 1063 O O . LEU A 1 132 ? -26.571 -4.086 33.349 1.00 50.19 132 LEU A O 1
ATOM 1067 N N . GLN A 1 133 ? -25.971 -5.751 34.750 1.00 41.28 133 GLN A N 1
ATOM 1068 C CA . GLN A 1 133 ? -27.111 -5.601 35.631 1.00 41.28 133 GLN A CA 1
ATOM 1069 C C . GLN A 1 133 ? -26.966 -4.217 36.244 1.00 41.28 133 GLN A C 1
ATOM 1071 O O . GLN A 1 133 ? -25.935 -3.900 36.838 1.00 41.28 133 GLN A O 1
ATOM 1076 N N . ASP A 1 134 ? -27.983 -3.399 36.016 1.00 42.81 134 ASP A N 1
ATOM 1077 C CA . ASP A 1 134 ? -28.214 -2.150 36.715 1.00 42.81 134 ASP A CA 1
ATOM 1078 C C . ASP A 1 134 ? -28.491 -2.542 38.177 1.00 42.81 134 ASP A C 1
ATOM 1080 O O . ASP A 1 134 ? -29.632 -2.658 38.623 1.00 42.81 134 ASP A O 1
ATOM 1084 N N . GLU A 1 135 ? -27.437 -2.922 38.906 1.00 38.38 135 GLU A N 1
ATOM 1085 C CA . GLU A 1 135 ? -27.499 -3.012 40.351 1.00 38.38 135 GLU A CA 1
ATOM 1086 C C . GLU A 1 135 ? -27.601 -1.579 40.840 1.00 38.38 135 GLU A C 1
ATOM 1088 O O . GLU A 1 135 ? -26.626 -0.829 40.893 1.00 38.38 135 GLU A O 1
ATOM 1093 N N . THR A 1 136 ? -28.834 -1.206 41.154 1.00 42.91 136 THR A N 1
ATOM 1094 C CA . THR A 1 136 ? -29.209 -0.040 41.933 1.00 42.91 136 THR A CA 1
ATOM 1095 C C . THR A 1 136 ? -28.452 -0.063 43.262 1.00 42.91 136 THR A C 1
ATOM 1097 O O . THR A 1 136 ? -28.982 -0.480 44.293 1.00 42.91 136 THR A O 1
ATOM 1100 N N . TYR A 1 137 ? -27.201 0.398 43.260 1.00 35.38 137 TYR A N 1
ATOM 1101 C CA . TYR A 1 137 ? -26.507 0.813 44.470 1.00 35.38 137 TYR A CA 1
ATOM 1102 C C . TYR A 1 137 ? -27.160 2.115 44.923 1.00 35.38 137 TYR A C 1
ATOM 1104 O O . TYR A 1 137 ? -26.771 3.218 44.551 1.00 35.38 137 TYR A O 1
ATOM 1112 N N . ASN A 1 138 ? -28.225 1.945 45.701 1.00 43.66 138 ASN A N 1
ATOM 1113 C CA . ASN A 1 138 ? -28.818 2.972 46.535 1.00 43.66 138 ASN A CA 1
ATOM 1114 C C . ASN A 1 138 ? -27.768 3.327 47.602 1.00 43.66 138 ASN A C 1
ATOM 1116 O O . ASN A 1 138 ? -27.702 2.690 48.651 1.00 43.66 138 ASN A O 1
ATOM 1120 N N . TYR A 1 139 ? -26.862 4.248 47.269 1.00 36.16 139 TYR A N 1
ATOM 1121 C CA . TYR A 1 139 ? -25.918 4.825 48.217 1.00 36.16 139 TYR A CA 1
ATOM 1122 C C . TYR A 1 139 ? -26.459 6.193 48.634 1.00 36.16 139 TYR A C 1
ATOM 1124 O O . TYR A 1 139 ? -26.734 7.046 47.791 1.00 36.16 139 TYR A O 1
ATOM 1132 N N . ASP A 1 140 ? -26.678 6.337 49.937 1.00 42.47 140 ASP A N 1
ATOM 1133 C CA . ASP A 1 140 ? -27.248 7.493 50.619 1.00 42.47 140 ASP A CA 1
ATOM 1134 C C . ASP A 1 140 ? -26.617 8.827 50.187 1.00 42.47 140 ASP A C 1
ATOM 1136 O O . ASP A 1 140 ? -25.533 9.195 50.631 1.00 42.47 140 ASP A O 1
ATOM 1140 N N . GLU A 1 141 ? -27.350 9.611 49.394 1.00 37.88 141 GLU A N 1
ATOM 1141 C CA . GLU A 1 141 ? -27.119 11.056 49.235 1.00 37.88 141 GLU A CA 1
ATOM 1142 C C . GLU A 1 141 ? -28.321 11.885 49.735 1.00 37.88 141 GLU A C 1
ATOM 1144 O O . GLU A 1 141 ? -28.573 12.998 49.276 1.00 37.88 141 GLU A O 1
ATOM 1149 N N . ARG A 1 142 ? -29.094 11.355 50.698 1.00 36.97 142 ARG A N 1
ATOM 1150 C CA . ARG A 1 142 ? -30.232 12.053 51.342 1.00 36.97 142 ARG A CA 1
ATOM 1151 C C . ARG A 1 142 ? -29.985 12.510 52.782 1.00 36.97 142 ARG A C 1
ATOM 1153 O O . ARG A 1 142 ? -30.928 12.907 53.456 1.00 36.97 142 ARG A O 1
ATOM 1160 N N . GLU A 1 143 ? -28.742 12.518 53.257 1.00 36.81 143 GLU A N 1
ATOM 1161 C CA . GLU A 1 143 ? -28.451 12.872 54.658 1.00 36.81 143 GLU A CA 1
ATOM 1162 C C . GLU A 1 143 ? -28.204 14.376 54.919 1.00 36.81 143 GLU A C 1
ATOM 1164 O O . GLU A 1 143 ? -27.975 14.758 56.062 1.00 36.81 143 GLU A O 1
ATOM 1169 N N . TRP A 1 144 ? -28.285 15.267 53.916 1.00 38.78 144 TRP A N 1
ATOM 1170 C CA . TRP A 1 144 ? -27.946 16.694 54.119 1.00 38.78 144 TRP A CA 1
ATOM 1171 C C . TRP A 1 144 ? -28.983 17.741 53.710 1.00 38.78 144 TRP A C 1
ATOM 1173 O O . TRP A 1 144 ? -28.725 18.933 53.878 1.00 38.78 144 TRP A O 1
ATOM 1183 N N . LEU A 1 145 ? -30.172 17.351 53.250 1.00 31.38 145 LEU A N 1
ATOM 1184 C CA . LEU A 1 145 ? -31.244 18.308 52.976 1.00 31.38 145 LEU A CA 1
ATOM 1185 C C . LEU A 1 145 ? -32.558 17.821 53.591 1.00 31.38 145 LEU A C 1
ATOM 1187 O O . LEU A 1 145 ? -33.116 16.812 53.183 1.00 31.38 145 LEU A O 1
ATOM 1191 N N . GLU A 1 146 ? -33.035 18.611 54.553 1.00 29.23 146 GLU A N 1
ATOM 1192 C CA . GLU A 1 146 ? -34.431 18.687 54.997 1.00 29.23 146 GLU A CA 1
ATOM 1193 C C . GLU A 1 146 ? -34.902 17.633 56.009 1.00 29.23 146 GLU A C 1
ATOM 1195 O O . GLU A 1 146 ? -35.840 16.866 55.800 1.00 29.23 146 GLU A O 1
ATOM 1200 N N . THR A 1 147 ? -34.344 17.723 57.219 1.00 32.47 147 THR A N 1
ATOM 1201 C CA . THR A 1 147 ? -35.112 17.477 58.445 1.00 32.47 147 THR A CA 1
ATOM 1202 C C . THR A 1 147 ? -36.333 18.403 58.482 1.00 32.47 147 THR A C 1
ATOM 1204 O O . THR A 1 147 ? -36.251 19.582 58.828 1.00 32.47 147 THR A O 1
ATOM 1207 N N . GLY A 1 148 ? -37.479 17.848 58.093 1.00 27.59 148 GLY A N 1
ATOM 1208 C CA . GLY A 1 148 ? -38.775 18.507 58.138 1.00 27.59 148 GLY A CA 1
ATOM 1209 C C . GLY A 1 148 ? -39.279 18.751 59.560 1.00 27.59 148 GLY A C 1
ATOM 1210 O O . GLY A 1 148 ? -39.204 17.873 60.415 1.00 27.59 148 GLY A O 1
ATOM 1211 N N . TRP A 1 149 ? -39.853 19.938 59.767 1.00 29.27 149 TRP A N 1
ATOM 1212 C CA . TRP A 1 149 ? -40.829 20.239 60.817 1.00 29.27 149 TRP A CA 1
ATOM 1213 C C . TRP A 1 149 ? -41.753 21.370 60.344 1.00 29.27 149 TRP A C 1
ATOM 1215 O O . TRP A 1 149 ? -41.416 22.541 60.504 1.00 29.27 149 TRP A O 1
ATOM 1225 N N . ARG A 1 150 ? -42.914 21.031 59.777 1.00 31.48 150 ARG A N 1
ATOM 1226 C CA . ARG A 1 150 ? -44.241 21.377 60.327 1.00 31.48 150 ARG A CA 1
ATOM 1227 C C . ARG A 1 150 ? -45.359 21.118 59.317 1.00 31.48 150 ARG A C 1
ATOM 1229 O O . ARG A 1 150 ? -45.339 21.628 58.203 1.00 31.48 150 ARG A O 1
ATOM 1236 N N . GLU A 1 151 ? -46.327 20.339 59.782 1.00 35.97 151 GLU A N 1
ATOM 1237 C CA . GLU A 1 151 ? -47.705 20.291 59.303 1.00 35.97 151 GLU A CA 1
ATOM 1238 C C . GLU A 1 151 ? -48.362 21.669 59.473 1.00 35.97 151 GLU A C 1
ATOM 1240 O O . GLU A 1 151 ? -48.103 22.327 60.478 1.00 35.97 151 GLU A O 1
ATOM 1245 N N . ASP A 1 152 ? -49.180 22.088 58.504 1.00 33.66 152 ASP A N 1
ATOM 1246 C CA . ASP A 1 152 ? -50.477 22.738 58.736 1.00 33.66 152 ASP A CA 1
ATOM 1247 C C . ASP A 1 152 ? -51.283 22.827 57.420 1.00 33.66 152 ASP A C 1
ATOM 1249 O O . ASP A 1 152 ? -50.748 22.808 56.312 1.00 33.66 152 ASP A O 1
ATOM 1253 N N . GLU A 1 153 ? -52.600 22.821 57.594 1.00 33.81 153 GLU A N 1
ATOM 1254 C CA . GLU A 1 153 ? -53.694 22.482 56.680 1.00 33.81 153 GLU A CA 1
ATOM 1255 C C . GLU A 1 153 ? -53.912 23.406 55.453 1.00 33.81 153 GLU A C 1
ATOM 1257 O O . GLU A 1 153 ? -53.509 24.565 55.447 1.00 33.81 153 GLU A O 1
ATOM 1262 N N . MET A 1 154 ? -54.712 22.906 54.485 1.00 31.22 154 MET A N 1
ATOM 1263 C CA . MET A 1 154 ? -55.862 23.600 53.843 1.00 31.22 154 MET A CA 1
ATOM 1264 C C . MET A 1 154 ? -55.911 23.625 52.286 1.00 31.22 154 MET A C 1
ATOM 1266 O O . MET A 1 154 ? -55.280 24.435 51.627 1.00 31.22 154 MET A O 1
ATOM 1270 N N . ASN A 1 155 ? -56.803 22.777 51.744 1.00 29.09 155 ASN A N 1
ATOM 1271 C CA . ASN A 1 155 ? -57.797 22.993 50.664 1.00 29.09 155 ASN A CA 1
ATOM 1272 C C . ASN A 1 155 ? -57.452 23.475 49.217 1.00 29.09 155 ASN A C 1
ATOM 1274 O O . ASN A 1 155 ? -57.089 24.621 48.992 1.00 29.09 155 ASN A O 1
ATOM 1278 N N . ILE A 1 156 ? -57.932 22.643 48.263 1.00 33.12 156 ILE A N 1
ATOM 1279 C CA . ILE A 1 156 ? -58.657 22.930 46.985 1.00 33.12 156 ILE A CA 1
ATOM 1280 C C . ILE A 1 156 ? -57.837 23.152 45.673 1.00 33.12 156 ILE A C 1
ATOM 1282 O O . ILE A 1 156 ? -56.762 23.739 45.714 1.00 33.12 156 ILE A O 1
ATOM 1286 N N . PRO A 1 157 ? -58.322 22.655 44.495 1.00 49.66 157 PRO A N 1
ATOM 1287 C CA . PRO A 1 157 ? -57.530 22.375 43.282 1.00 49.66 157 PRO A CA 1
ATOM 1288 C C . PRO A 1 157 ? -57.810 23.327 42.093 1.00 49.66 157 PRO A C 1
ATOM 1290 O O . PRO A 1 157 ? -58.927 23.824 41.980 1.00 49.66 157 PRO A O 1
ATOM 1293 N N . ALA A 1 158 ? -56.868 23.496 41.146 1.00 26.61 158 ALA A N 1
ATOM 1294 C CA . ALA A 1 158 ? -57.166 23.935 39.765 1.00 26.61 158 ALA A CA 1
ATOM 1295 C C . ALA A 1 158 ? -55.966 23.847 38.786 1.00 26.61 158 ALA A C 1
ATOM 1297 O O . ALA A 1 158 ? -54.925 24.449 39.017 1.00 26.61 158 ALA A O 1
ATOM 1298 N N . GLU A 1 159 ? -56.219 23.139 37.678 1.00 29.62 159 GLU A N 1
ATOM 1299 C CA . GLU A 1 159 ? -55.878 23.393 36.257 1.00 29.62 159 GLU A CA 1
ATOM 1300 C C . GLU A 1 159 ? -54.431 23.522 35.701 1.00 29.62 159 GLU A C 1
ATOM 1302 O O . GLU A 1 159 ? -53.524 24.025 36.359 1.00 29.62 159 GLU A O 1
ATOM 1307 N N . PRO A 1 160 ? -54.209 23.077 34.434 1.00 50.16 160 PRO A N 1
ATOM 1308 C CA . PRO A 1 160 ? -52.891 22.972 33.803 1.00 50.16 160 PRO A CA 1
ATOM 1309 C C . PRO A 1 160 ? -52.566 24.166 32.873 1.00 50.16 160 PRO A C 1
ATOM 1311 O O . PRO A 1 160 ? -53.477 24.763 32.301 1.00 50.16 160 PRO A O 1
ATOM 1314 N N . PRO A 1 161 ? -51.285 24.459 32.584 1.00 40.81 161 PRO A N 1
ATOM 1315 C CA . PRO A 1 161 ? -50.902 25.275 31.428 1.00 40.81 161 PRO A CA 1
ATOM 1316 C C . PRO A 1 161 ? -50.124 24.426 30.399 1.00 40.81 161 PRO A C 1
ATOM 1318 O O . PRO A 1 161 ? -49.226 23.670 30.753 1.00 40.81 161 PRO A O 1
ATOM 1321 N N . LEU A 1 162 ? -50.536 24.350 29.129 1.00 35.94 162 LEU A N 1
ATOM 1322 C CA . LEU A 1 162 ? -50.507 25.365 28.053 1.00 35.94 162 LEU A CA 1
ATOM 1323 C C . LEU A 1 162 ? -49.313 25.158 27.097 1.00 35.94 162 LEU A C 1
ATOM 1325 O O . LEU A 1 162 ? -48.198 25.598 27.336 1.00 35.94 162 LEU A O 1
ATOM 1329 N N . GLY A 1 163 ? -49.613 24.484 25.984 1.00 32.25 163 GLY A N 1
ATOM 1330 C CA . GLY A 1 163 ? -49.367 24.939 24.609 1.00 32.25 163 GLY A CA 1
ATOM 1331 C C . GLY A 1 163 ? -48.044 25.618 24.217 1.00 32.25 163 GLY A C 1
ATOM 1332 O O . GLY A 1 163 ? -47.855 26.806 24.440 1.00 32.25 163 GLY A O 1
ATOM 1333 N N . LEU A 1 164 ? -47.269 24.878 23.412 1.00 45.09 164 LEU A N 1
ATOM 1334 C CA . LEU A 1 164 ? -46.840 25.221 22.039 1.00 45.09 164 LEU A CA 1
ATOM 1335 C C . LEU A 1 164 ? -46.201 26.604 21.772 1.00 45.09 164 LEU A C 1
ATOM 1337 O O . LEU A 1 164 ? -46.881 27.603 21.544 1.00 45.09 164 LEU A O 1
ATOM 1341 N N . GLY A 1 165 ? -44.875 26.601 21.583 1.00 31.41 165 GLY A N 1
ATOM 1342 C CA . GLY A 1 165 ? -44.099 27.714 21.028 1.00 31.41 165 GLY A CA 1
ATOM 1343 C C . GLY A 1 165 ? -43.163 27.290 19.888 1.00 31.41 165 GLY A C 1
ATOM 1344 O O . GLY A 1 165 ? -42.033 26.898 20.130 1.00 31.41 165 GLY A O 1
ATOM 1345 N N . LYS A 1 166 ? -43.671 27.387 18.653 1.00 34.19 166 LYS A N 1
ATOM 1346 C CA . LYS A 1 166 ? -43.000 27.742 17.381 1.00 34.19 166 LYS A CA 1
ATOM 1347 C C . LYS A 1 166 ? -41.568 27.227 17.118 1.00 34.19 166 LYS A C 1
ATOM 1349 O O . LYS A 1 166 ? -40.578 27.829 17.511 1.00 34.19 166 LYS A O 1
ATOM 1354 N N . ILE A 1 167 ? -41.501 26.206 16.265 1.00 47.09 167 ILE A N 1
ATOM 1355 C CA . ILE A 1 167 ? -40.353 25.848 15.416 1.00 47.09 167 ILE A CA 1
ATOM 1356 C C . ILE A 1 167 ? -39.990 27.043 14.522 1.00 47.09 167 ILE A C 1
ATOM 1358 O O . ILE A 1 167 ? -40.732 27.383 13.602 1.00 47.09 167 ILE A O 1
ATOM 1362 N N . SER A 1 168 ? -38.857 27.681 14.804 1.00 40.06 168 SER A N 1
ATOM 1363 C CA . SER A 1 168 ? -38.237 28.685 13.944 1.00 40.06 168 SER A CA 1
ATOM 1364 C C . SER A 1 168 ? -36.744 28.391 13.857 1.00 40.06 168 SER A C 1
ATOM 1366 O O . SER A 1 168 ? -36.078 28.269 14.878 1.00 40.06 168 SER A O 1
ATOM 1368 N N . GLU A 1 169 ? -36.264 28.316 12.616 1.00 43.00 169 GLU A N 1
ATOM 1369 C CA . GLU A 1 169 ? -34.866 28.238 12.178 1.00 43.00 169 GLU A CA 1
ATOM 1370 C C . GLU A 1 169 ? -34.156 26.884 12.352 1.00 43.00 169 GLU A C 1
ATOM 1372 O O . GLU A 1 169 ? -33.603 26.539 13.392 1.00 43.00 169 GLU A O 1
ATOM 1377 N N . GLN A 1 170 ? -34.09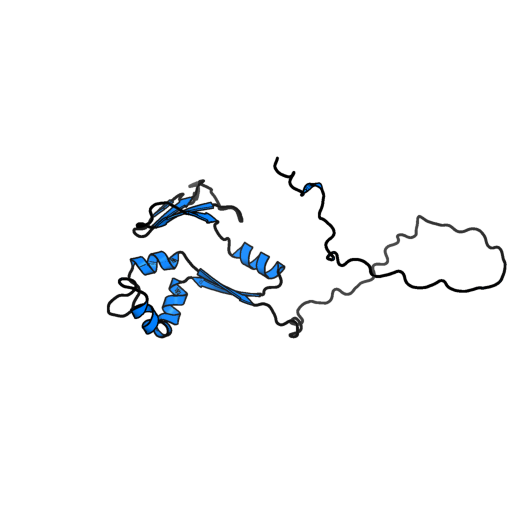5 26.143 11.240 1.00 50.25 170 GLN A N 1
ATOM 1378 C CA . GLN A 1 170 ? -33.103 25.098 10.995 1.00 50.25 170 GLN A CA 1
ATOM 1379 C C . GLN A 1 170 ? -31.686 25.689 11.106 1.00 50.25 170 GLN A C 1
ATOM 1381 O O . GLN A 1 170 ? -31.111 26.167 10.130 1.00 50.25 170 GLN A O 1
ATOM 1386 N N . LYS A 1 171 ? -31.101 25.617 12.299 1.00 49.50 171 LYS A N 1
ATOM 1387 C CA . LYS A 1 171 ? -29.652 25.533 12.502 1.00 49.50 171 LYS A CA 1
ATOM 1388 C C . LYS A 1 171 ? -29.371 24.133 13.025 1.00 49.50 171 LYS A C 1
ATOM 1390 O O . LYS A 1 171 ? -30.101 23.635 13.877 1.00 49.50 171 LYS A O 1
ATOM 1395 N N . GLY A 1 172 ? -28.376 23.467 12.441 1.00 50.47 172 GLY A N 1
ATOM 1396 C CA . GLY A 1 172 ? -28.016 22.102 12.807 1.00 50.47 172 GLY A CA 1
ATOM 1397 C C . GLY A 1 172 ? -27.821 21.947 14.318 1.00 50.47 172 GLY A C 1
ATOM 1398 O O . GLY A 1 172 ? -27.414 22.879 15.002 1.00 50.47 172 GLY A O 1
ATOM 1399 N N . ILE A 1 173 ? -28.087 20.741 14.816 1.00 53.19 173 ILE A N 1
ATOM 1400 C CA . ILE A 1 173 ? -27.931 20.275 16.210 1.00 53.19 173 ILE A CA 1
ATOM 1401 C C . ILE A 1 173 ? -26.551 20.529 16.845 1.00 53.19 173 ILE A C 1
ATOM 1403 O O . ILE A 1 173 ? -26.371 20.329 18.041 1.00 53.19 173 ILE A O 1
ATOM 1407 N N . LEU A 1 174 ? -25.578 20.988 16.064 1.00 49.50 174 LEU A N 1
ATOM 1408 C CA . LEU A 1 174 ? -24.281 21.431 16.542 1.00 49.50 174 LEU A CA 1
ATOM 1409 C C . LEU A 1 174 ? -24.306 22.957 16.635 1.00 49.50 174 LEU A C 1
ATOM 1411 O O . LEU A 1 174 ? -24.152 23.664 15.638 1.00 49.50 174 LEU A O 1
ATOM 1415 N N . GLY A 1 175 ? -24.511 23.457 17.855 1.00 56.94 175 GLY A N 1
ATOM 1416 C CA . GLY A 1 175 ? -24.253 24.856 18.182 1.00 56.94 175 GLY A CA 1
ATOM 1417 C C . GLY A 1 175 ? -22.827 25.258 17.777 1.00 56.94 175 GLY A C 1
ATOM 1418 O O . GLY A 1 175 ? -21.957 24.399 17.604 1.00 56.94 175 GLY A O 1
ATOM 1419 N N . PRO A 1 176 ? -22.558 26.558 17.590 1.00 64.94 176 PRO A N 1
ATOM 1420 C CA . PRO A 1 176 ? -21.261 26.995 17.110 1.00 64.94 176 PRO A CA 1
ATOM 1421 C C . PRO A 1 176 ? -20.213 26.638 18.172 1.00 64.94 176 PRO A C 1
ATOM 1423 O O . PRO A 1 176 ? -20.321 27.073 19.319 1.00 64.94 176 PRO A O 1
ATOM 1426 N N . GLY A 1 177 ? -19.237 25.811 17.787 1.00 61.91 177 GLY A N 1
ATOM 1427 C CA . GLY A 1 177 ? -18.250 25.222 18.692 1.00 61.91 177 GLY A CA 1
ATOM 1428 C C . GLY A 1 177 ? -17.492 26.250 19.550 1.00 61.91 177 GLY A C 1
ATOM 1429 O O . GLY A 1 177 ? -17.570 27.458 19.274 1.00 61.91 177 GLY A O 1
ATOM 1430 N N . PRO A 1 178 ? -16.775 25.778 20.589 1.00 64.81 178 PRO A N 1
ATOM 1431 C CA . PRO A 1 178 ? -16.122 26.610 21.599 1.00 64.81 178 PRO A CA 1
ATOM 1432 C C . PRO A 1 178 ? -15.354 27.785 20.988 1.00 64.81 178 PRO A C 1
ATOM 1434 O O . PRO A 1 178 ? -14.653 27.621 19.989 1.00 64.81 178 PRO A O 1
ATOM 1437 N N . ALA A 1 179 ? -15.506 28.972 21.582 1.00 59.78 179 ALA A N 1
ATOM 1438 C CA . ALA A 1 179 ? -14.910 30.209 21.075 1.00 59.78 179 ALA A CA 1
ATOM 1439 C C . ALA A 1 179 ? -13.377 30.122 20.960 1.00 59.78 179 ALA A C 1
ATOM 1441 O O . ALA A 1 179 ? -12.805 30.715 20.051 1.00 59.78 179 ALA A O 1
ATOM 1442 N N . ASP A 1 180 ? -12.746 29.302 21.801 1.00 60.34 180 ASP A N 1
ATOM 1443 C CA . ASP A 1 180 ? -11.293 29.118 21.873 1.00 60.34 180 ASP A CA 1
ATOM 1444 C C . ASP A 1 180 ? -10.699 28.370 20.665 1.00 60.34 180 ASP A C 1
ATOM 1446 O O . ASP A 1 180 ? -9.485 28.361 20.476 1.00 60.34 180 ASP A O 1
ATOM 1450 N N . LEU A 1 181 ? -11.544 27.739 19.839 1.00 55.91 181 LEU A N 1
ATOM 1451 C CA . LEU A 1 181 ? -11.140 27.014 18.626 1.00 55.91 181 LEU A CA 1
ATOM 1452 C C . LEU A 1 181 ? -11.489 27.765 17.334 1.00 55.91 181 LEU A C 1
ATOM 1454 O O . LEU A 1 181 ? -11.299 27.233 16.238 1.00 55.91 181 LEU A O 1
ATOM 1458 N N . ARG A 1 182 ? -12.022 28.987 17.433 1.00 67.12 182 ARG A N 1
ATOM 1459 C CA . ARG A 1 182 ? -12.315 29.809 16.257 1.00 67.12 182 ARG A CA 1
ATOM 1460 C C . ARG A 1 182 ? -11.051 30.565 15.867 1.00 67.12 182 ARG A C 1
ATOM 1462 O O . ARG A 1 182 ? -10.535 31.364 16.639 1.00 67.12 182 ARG A O 1
ATOM 1469 N N . PHE A 1 183 ? -10.548 30.296 14.668 1.00 63.81 183 PHE A N 1
ATOM 1470 C CA . PHE A 1 183 ? -9.424 31.034 14.102 1.00 63.81 183 PHE A CA 1
ATOM 1471 C C . PHE A 1 183 ? -9.805 32.511 13.940 1.00 63.81 183 PHE A C 1
ATOM 1473 O O . PHE A 1 183 ? -10.877 32.813 13.414 1.00 63.81 183 PHE A O 1
ATOM 1480 N N . SER A 1 184 ? -8.937 33.424 14.379 1.00 59.03 184 SER A N 1
ATOM 1481 C CA . SER A 1 184 ? -9.084 34.847 14.072 1.00 59.03 184 SER A CA 1
ATOM 1482 C C . SER A 1 184 ? -8.999 35.039 12.559 1.00 59.03 184 SER A C 1
ATOM 1484 O O . SER A 1 184 ? -8.050 34.582 11.923 1.00 59.03 184 SER A O 1
ATOM 1486 N N . GLU A 1 185 ? -10.019 35.675 11.998 1.00 53.47 185 GLU A N 1
ATOM 1487 C CA . GLU A 1 185 ? -10.155 35.952 10.571 1.00 53.47 185 GLU A CA 1
ATOM 1488 C C . GLU A 1 185 ? -8.946 36.755 10.058 1.00 53.47 185 GLU A C 1
ATOM 1490 O O . GLU A 1 185 ? -8.431 37.638 10.749 1.00 53.47 185 GLU A O 1
ATOM 1495 N N . ALA A 1 186 ? -8.448 36.398 8.874 1.00 47.03 186 ALA A N 1
ATOM 1496 C CA . ALA A 1 186 ? -7.302 37.058 8.260 1.00 47.03 186 ALA A CA 1
ATOM 1497 C C . ALA A 1 186 ? -7.671 38.491 7.834 1.00 47.03 186 ALA A C 1
ATOM 1499 O O . ALA A 1 186 ? -8.732 38.700 7.247 1.00 47.03 186 ALA A O 1
ATOM 1500 N N . LEU A 1 187 ? -6.787 39.449 8.141 1.00 44.50 187 LEU A N 1
ATOM 1501 C CA . LEU A 1 187 ? -6.823 40.831 7.640 1.00 44.50 187 LEU A CA 1
ATOM 1502 C C . LEU A 1 187 ? -6.594 40.892 6.126 1.00 44.50 187 LEU A C 1
ATOM 1504 O O . LEU A 1 187 ? -5.702 40.156 5.644 1.00 44.50 187 LEU A O 1
#